Protein AF-A0A260VZS0-F1 (afdb_monomer)

Foldseek 3Di:
DDDDDDDDDDDDDDDDPPDPPPFPQWKKKKWKAAADPVRHGDDTPDIDIDSALLQNLQCQLAVLQVCCVVPVGQKMWIWIWIDGDPDIFTPWIFMGGSLLSLLLLCLPVRHVNSSQPHAHADPPLLVVLLVVLCVVPPADDPPDDPDQKAWEKEWADEPPPHHIHIDTRYIHHNVVSVVSLVSSQVSVCVSDPPWDGQDWDQDPVRRYTYTYIYDDDDPRSVVSSVLSVLLVVLVVVLVVDDCPPQVPVNVVSVVSNVVSSCPGIDDTDPPPPPPPDDD

Nearest PDB structures (foldseek):
  6tt7-assembly1_H  TM=4.244E-01  e=4.019E+00  Ovis aries

Structure (mmCIF, N/CA/C/O backbone):
data_AF-A0A260VZS0-F1
#
_entry.id   AF-A0A260VZS0-F1
#
loop_
_atom_site.group_PDB
_atom_site.id
_atom_site.type_symbol
_atom_site.label_atom_id
_atom_site.label_alt_id
_atom_site.label_comp_id
_atom_site.label_asym_id
_atom_site.label_entity_id
_atom_site.label_seq_id
_atom_site.pdbx_PDB_ins_code
_atom_site.Cartn_x
_atom_site.Cartn_y
_atom_site.Cartn_z
_atom_site.occupancy
_atom_site.B_iso_or_equiv
_atom_site.auth_seq_id
_atom_site.auth_comp_id
_atom_site.auth_asym_id
_atom_site.auth_atom_id
_atom_site.pdbx_PDB_model_num
ATOM 1 N N . MET A 1 1 ? 19.151 -88.221 -22.387 1.00 43.62 1 MET A N 1
ATOM 2 C CA . MET A 1 1 ? 19.387 -87.093 -21.464 1.00 43.62 1 MET A CA 1
ATOM 3 C C . MET A 1 1 ? 19.972 -85.954 -22.270 1.00 43.62 1 MET A C 1
ATOM 5 O O . MET A 1 1 ? 21.125 -86.091 -22.636 1.00 43.62 1 MET A O 1
ATOM 9 N N . THR A 1 2 ? 19.157 -84.938 -22.574 1.00 39.50 2 THR A N 1
ATOM 10 C CA . THR A 1 2 ? 19.484 -83.501 -22.732 1.00 39.50 2 THR A CA 1
ATOM 11 C C . THR A 1 2 ? 18.293 -82.832 -23.426 1.00 39.50 2 THR A C 1
ATOM 13 O O . THR A 1 2 ? 18.189 -82.831 -24.647 1.00 39.50 2 THR A O 1
ATOM 16 N N . SER A 1 3 ? 17.358 -82.306 -22.629 1.00 39.62 3 SER A N 1
ATOM 17 C CA . SER A 1 3 ? 16.403 -81.296 -23.095 1.00 39.62 3 SER A CA 1
ATOM 18 C C . SER A 1 3 ? 17.043 -79.935 -22.851 1.00 39.62 3 SER A C 1
ATOM 20 O O . SER A 1 3 ? 17.325 -79.584 -21.706 1.00 39.62 3 SER A O 1
ATOM 22 N N . THR A 1 4 ? 17.323 -79.216 -23.931 1.00 38.44 4 THR A N 1
ATOM 23 C CA . THR A 1 4 ? 17.871 -77.858 -23.923 1.00 38.44 4 THR A CA 1
ATOM 24 C C . THR A 1 4 ? 16.709 -76.881 -23.776 1.00 38.44 4 THR A C 1
ATOM 26 O O . THR A 1 4 ? 15.855 -76.806 -24.654 1.00 38.44 4 THR A O 1
ATOM 29 N N . SER A 1 5 ? 16.653 -76.173 -22.649 1.00 42.78 5 SER A N 1
ATOM 30 C CA . SER A 1 5 ? 15.688 -75.102 -22.400 1.00 42.78 5 SER A CA 1
ATOM 31 C C . SER A 1 5 ? 16.067 -73.854 -23.199 1.00 42.78 5 SER A C 1
ATOM 33 O O . SER A 1 5 ? 17.151 -73.305 -23.008 1.00 42.78 5 SER A O 1
ATOM 35 N N . GLU A 1 6 ? 15.172 -73.397 -24.075 1.00 38.78 6 GLU A N 1
ATOM 36 C CA . GLU A 1 6 ? 15.255 -72.090 -24.731 1.00 38.78 6 GLU A CA 1
ATOM 37 C C . GLU A 1 6 ? 14.952 -70.986 -23.709 1.00 38.78 6 GLU A C 1
ATOM 39 O O . GLU A 1 6 ? 13.849 -70.883 -23.170 1.00 38.78 6 GLU A O 1
ATOM 44 N N . GLN A 1 7 ? 15.964 -70.177 -23.404 1.00 40.78 7 GLN A N 1
ATOM 45 C CA . GLN A 1 7 ? 15.871 -69.037 -22.502 1.00 40.78 7 GLN A CA 1
ATOM 46 C C . GLN A 1 7 ? 15.540 -67.786 -23.324 1.00 40.78 7 GLN A C 1
ATOM 48 O O . GLN A 1 7 ? 16.374 -67.268 -24.063 1.00 40.78 7 GLN A O 1
ATOM 53 N N . SER A 1 8 ? 14.291 -67.332 -23.215 1.00 42.97 8 SER A N 1
ATOM 54 C CA . SER A 1 8 ? 13.773 -66.130 -23.873 1.00 42.97 8 SER A CA 1
ATOM 55 C C . SER A 1 8 ? 14.435 -64.874 -23.291 1.00 42.97 8 SER A C 1
ATOM 57 O O . SER A 1 8 ? 14.353 -64.627 -22.087 1.00 42.97 8 SER A O 1
ATOM 59 N N . ALA A 1 9 ? 15.097 -64.084 -24.139 1.00 44.50 9 ALA A N 1
ATOM 60 C CA . ALA A 1 9 ? 15.700 -62.806 -23.764 1.00 44.50 9 ALA A CA 1
ATOM 61 C C . ALA A 1 9 ? 14.617 -61.736 -23.487 1.00 44.50 9 ALA A C 1
ATOM 63 O O . ALA A 1 9 ? 13.576 -61.743 -24.153 1.00 44.50 9 ALA A O 1
ATOM 64 N N . PRO A 1 10 ? 14.831 -60.823 -22.521 1.00 48.72 10 PRO A N 1
ATOM 65 C CA . PRO A 1 10 ? 13.890 -59.746 -22.227 1.00 48.72 10 PRO A CA 1
ATOM 66 C C . PRO A 1 10 ? 13.870 -58.691 -23.352 1.00 48.72 10 PRO A C 1
ATOM 68 O O . PRO A 1 10 ? 14.886 -58.495 -24.025 1.00 48.72 10 PRO A O 1
ATOM 71 N N . PRO A 1 11 ? 12.734 -58.000 -23.564 1.00 47.94 11 PRO A N 1
ATOM 72 C CA . PRO A 1 11 ? 12.624 -56.957 -24.580 1.00 47.94 11 PRO A CA 1
ATOM 73 C C . PRO A 1 11 ? 13.539 -55.761 -24.256 1.00 47.94 11 PRO A C 1
ATOM 75 O O . PRO A 1 11 ? 13.782 -55.479 -23.079 1.00 47.94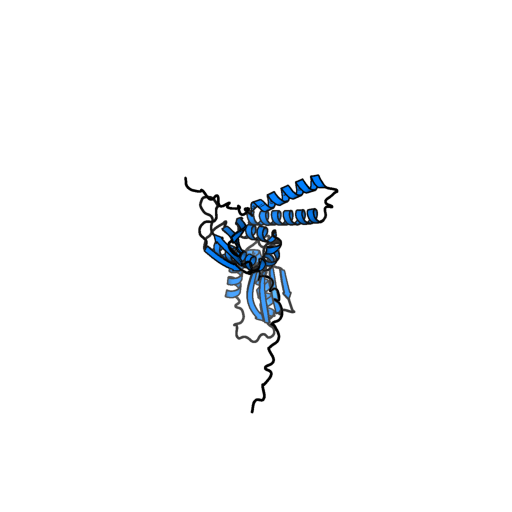 11 PRO A O 1
ATOM 78 N N . PRO A 1 12 ? 14.045 -55.044 -25.279 1.00 49.53 12 PRO A N 1
ATOM 79 C CA . PRO A 1 12 ? 14.875 -53.863 -25.072 1.00 49.53 12 PRO A CA 1
ATOM 80 C C . PRO A 1 12 ? 14.087 -52.761 -24.342 1.00 49.53 12 PRO A C 1
ATOM 82 O O . PRO A 1 12 ? 12.874 -52.639 -24.550 1.00 49.53 12 PRO A O 1
ATOM 85 N N . PRO A 1 13 ? 14.750 -51.955 -23.493 1.00 44.34 13 PRO A N 1
ATOM 86 C CA . PRO A 1 13 ? 14.101 -50.842 -22.815 1.00 44.34 13 PRO A CA 1
ATOM 87 C C . PRO A 1 13 ? 13.585 -49.814 -23.839 1.00 44.34 13 PRO A C 1
ATOM 89 O O . PRO A 1 13 ? 14.206 -49.632 -24.891 1.00 44.34 13 PRO A O 1
ATOM 92 N N . PRO A 1 14 ? 12.451 -49.149 -23.559 1.00 40.19 14 PRO A N 1
ATOM 93 C CA . PRO A 1 14 ? 11.921 -48.117 -24.436 1.00 40.19 14 PRO A CA 1
ATOM 94 C C . PRO A 1 14 ? 12.906 -46.950 -24.544 1.00 40.19 14 PRO A C 1
ATOM 96 O O . PRO A 1 14 ? 13.519 -46.544 -23.558 1.00 40.19 14 PRO A O 1
ATOM 99 N N . ALA A 1 15 ? 13.041 -46.449 -25.772 1.00 39.28 15 ALA A N 1
ATOM 100 C CA . ALA A 1 15 ? 13.899 -45.337 -26.144 1.00 39.28 15 ALA A CA 1
ATOM 101 C C . ALA A 1 15 ? 13.644 -44.093 -25.285 1.00 39.28 15 ALA A C 1
ATOM 103 O O . ALA A 1 15 ? 12.501 -43.782 -24.945 1.00 39.28 15 ALA A O 1
ATOM 104 N N . ASP A 1 16 ? 14.742 -43.400 -24.990 1.00 35.72 16 ASP A N 1
ATOM 105 C CA . ASP A 1 16 ? 14.856 -42.167 -24.225 1.00 35.72 16 ASP A CA 1
ATOM 106 C C . ASP A 1 16 ? 13.681 -41.206 -24.441 1.00 35.72 16 ASP A C 1
ATOM 108 O O . ASP A 1 16 ? 13.598 -40.457 -25.418 1.00 35.72 16 ASP A O 1
ATOM 112 N N . SER A 1 17 ? 12.774 -41.178 -23.470 1.00 31.70 17 SER A N 1
ATOM 113 C CA . SER A 1 17 ? 11.927 -40.019 -23.249 1.00 31.70 17 SER A CA 1
ATOM 114 C C . SER A 1 17 ? 12.839 -38.879 -22.811 1.00 31.70 17 SER A C 1
ATOM 116 O O . SER A 1 17 ? 13.263 -38.834 -21.656 1.00 31.70 17 SER A O 1
ATOM 118 N N . HIS A 1 18 ? 13.150 -37.978 -23.746 1.00 33.06 18 HIS A N 1
ATOM 119 C CA . HIS A 1 18 ? 13.691 -36.655 -23.467 1.00 33.06 18 HIS A CA 1
ATOM 120 C C . HIS A 1 18 ? 12.873 -36.010 -22.343 1.00 33.06 18 HIS A C 1
ATOM 122 O O . HIS A 1 18 ? 11.805 -35.443 -22.568 1.00 33.06 18 HIS A O 1
ATOM 128 N N . THR A 1 19 ? 13.375 -36.088 -21.114 1.00 34.19 19 THR A N 1
ATOM 129 C CA . THR A 1 19 ? 13.008 -35.142 -20.070 1.00 34.19 19 THR A CA 1
ATOM 130 C C . THR A 1 19 ? 13.404 -33.764 -20.589 1.00 34.19 19 THR A C 1
ATOM 132 O O . THR A 1 19 ? 14.585 -33.578 -20.905 1.00 34.19 19 THR A O 1
ATOM 135 N N . PRO A 1 20 ? 12.476 -32.799 -20.720 1.00 38.91 20 PRO A N 1
ATOM 136 C CA . PRO A 1 20 ? 12.884 -31.425 -20.942 1.00 38.91 20 PRO A CA 1
ATOM 137 C C . PRO A 1 20 ? 13.793 -31.068 -19.771 1.00 38.91 20 PRO A C 1
ATOM 139 O O . PRO A 1 20 ? 13.399 -31.233 -18.615 1.00 38.91 20 PRO A O 1
ATOM 142 N N . SER A 1 21 ? 15.033 -30.694 -20.090 1.00 37.59 21 SER A N 1
ATOM 143 C CA . SER A 1 21 ? 16.034 -30.235 -19.132 1.00 37.59 21 SER A CA 1
ATOM 144 C C . SER A 1 21 ? 15.335 -29.315 -18.143 1.00 37.59 21 SER A C 1
ATOM 146 O O . SER A 1 21 ? 14.801 -28.279 -18.546 1.00 37.59 21 SER A O 1
ATOM 148 N N . GLY A 1 22 ? 15.219 -29.764 -16.891 1.00 38.44 22 GLY A N 1
ATOM 149 C CA . GLY A 1 22 ? 14.448 -29.072 -15.873 1.00 38.44 22 GLY A CA 1
ATOM 150 C C . GLY A 1 22 ? 14.986 -27.660 -15.758 1.00 38.44 22 GLY A C 1
ATOM 151 O O . GLY A 1 22 ? 16.114 -27.468 -15.316 1.00 38.44 22 GLY A O 1
ATOM 152 N N . SER A 1 23 ? 14.210 -26.672 -16.203 1.00 48.50 23 SER A N 1
ATOM 153 C CA . SER A 1 23 ? 14.539 -25.281 -15.950 1.00 48.50 23 SER A CA 1
ATOM 154 C C . SER A 1 23 ? 14.571 -25.126 -14.437 1.00 48.50 23 SER A C 1
ATOM 156 O O . SER A 1 23 ? 13.518 -25.184 -13.795 1.00 48.50 23 SER A O 1
ATOM 158 N N . VAL A 1 24 ? 15.768 -24.994 -13.868 1.00 56.59 24 VAL A N 1
ATOM 159 C CA . VAL A 1 24 ? 15.940 -24.664 -12.455 1.00 56.59 24 VAL A CA 1
ATOM 160 C C . VAL A 1 24 ? 15.054 -23.442 -12.197 1.00 56.59 24 VAL A C 1
ATOM 162 O O . VAL A 1 24 ? 15.141 -22.469 -12.960 1.00 56.59 24 VAL A O 1
ATOM 165 N N . PRO A 1 25 ? 14.133 -23.490 -11.218 1.00 58.22 25 PRO A N 1
ATOM 166 C CA . PRO A 1 25 ? 13.238 -22.373 -10.974 1.00 58.22 25 PRO A CA 1
ATOM 167 C C . PRO A 1 25 ? 14.086 -21.133 -10.686 1.00 58.22 25 PRO A C 1
ATOM 169 O O . PRO A 1 25 ? 14.905 -21.133 -9.769 1.00 58.22 25 PRO A O 1
ATOM 172 N N . LYS A 1 26 ? 13.920 -20.094 -11.513 1.00 78.44 26 LYS A N 1
ATOM 173 C CA . LYS A 1 26 ? 14.637 -18.822 -11.370 1.00 78.44 26 LYS A CA 1
ATOM 174 C C . LYS A 1 26 ? 14.256 -18.214 -10.022 1.00 78.44 26 LYS A C 1
ATOM 176 O O . LYS A 1 26 ? 13.109 -17.809 -9.839 1.00 78.44 26 LYS A O 1
ATOM 181 N N . LEU A 1 27 ? 15.200 -18.193 -9.089 1.00 92.38 27 LEU A N 1
ATOM 182 C CA . LEU A 1 27 ? 14.995 -17.671 -7.743 1.00 92.38 27 LEU A CA 1
ATOM 183 C C . LEU A 1 27 ? 15.262 -16.164 -7.748 1.00 92.38 27 LEU A C 1
ATOM 185 O O . LEU A 1 27 ? 16.259 -15.713 -8.305 1.00 92.38 27 LEU A O 1
ATOM 189 N N . LEU A 1 28 ? 14.380 -15.380 -7.141 1.00 94.62 28 LEU A N 1
ATOM 190 C CA . LEU A 1 28 ? 14.581 -13.953 -6.915 1.00 94.62 28 LEU A CA 1
ATOM 191 C C . LEU A 1 28 ? 15.106 -13.751 -5.496 1.00 94.62 28 LEU A C 1
ATOM 193 O O . LEU A 1 28 ? 14.473 -14.225 -4.556 1.00 94.62 28 LEU A O 1
ATOM 197 N N . SER A 1 29 ? 16.215 -13.039 -5.325 1.00 95.94 29 SER A N 1
ATOM 198 C CA . SER A 1 29 ? 16.675 -12.549 -4.024 1.00 95.94 29 SER A CA 1
ATOM 199 C C . SER A 1 29 ? 16.388 -11.058 -3.929 1.00 95.94 29 SER A C 1
ATOM 201 O O . SER A 1 29 ? 16.803 -10.295 -4.798 1.00 95.94 29 SER A O 1
ATOM 203 N N . VAL A 1 30 ? 15.674 -10.652 -2.884 1.00 97.31 30 VAL A N 1
ATOM 204 C CA . VAL A 1 30 ? 15.355 -9.254 -2.581 1.00 97.31 30 VAL A CA 1
ATOM 205 C C . VAL A 1 30 ? 16.203 -8.814 -1.402 1.00 97.31 30 VAL A C 1
ATOM 207 O O . VAL A 1 30 ? 16.206 -9.488 -0.374 1.00 97.31 30 VAL A O 1
ATOM 210 N N . GLU A 1 31 ? 16.878 -7.682 -1.535 1.00 97.62 31 GLU A N 1
ATOM 211 C CA . GLU A 1 31 ? 17.675 -7.047 -0.488 1.00 97.62 31 GLU A CA 1
ATOM 212 C C . GLU A 1 31 ? 17.184 -5.627 -0.255 1.00 97.62 31 GLU A C 1
ATOM 214 O O . GLU A 1 31 ? 16.904 -4.908 -1.215 1.00 97.62 31 GLU A O 1
ATOM 219 N N . ILE A 1 32 ? 17.105 -5.232 1.016 1.00 97.44 32 ILE A N 1
ATOM 220 C CA . ILE A 1 32 ? 16.764 -3.864 1.413 1.00 97.44 32 ILE A CA 1
ATOM 221 C C . ILE A 1 32 ? 17.902 -3.305 2.240 1.00 97.44 32 ILE A C 1
ATOM 223 O O . ILE A 1 32 ? 18.260 -3.877 3.275 1.00 97.44 32 ILE A O 1
ATOM 227 N N . ALA A 1 33 ? 18.459 -2.196 1.777 1.00 96.94 33 ALA A N 1
ATOM 228 C CA . ALA A 1 33 ? 19.597 -1.537 2.386 1.00 96.94 33 ALA A CA 1
ATOM 229 C C . ALA A 1 33 ? 19.320 -0.050 2.605 1.00 96.94 33 ALA A C 1
ATOM 231 O O . ALA A 1 33 ? 18.563 0.564 1.854 1.00 96.94 33 ALA A O 1
ATOM 232 N N . THR A 1 34 ? 19.961 0.536 3.612 1.00 95.50 34 THR A N 1
ATOM 233 C CA . THR A 1 34 ? 20.136 1.992 3.652 1.00 95.50 34 THR A CA 1
ATOM 234 C C . THR A 1 34 ? 21.145 2.424 2.599 1.00 95.50 34 THR A C 1
ATOM 236 O O . THR A 1 34 ? 21.927 1.608 2.104 1.00 95.50 34 THR A O 1
ATOM 239 N N . LEU A 1 35 ? 21.133 3.707 2.253 1.00 94.19 35 LEU A N 1
ATOM 240 C CA . LEU A 1 35 ? 22.121 4.274 1.346 1.00 94.19 35 LEU A CA 1
ATOM 241 C C . LEU A 1 35 ? 23.426 4.590 2.079 1.00 94.19 35 LEU A C 1
ATOM 243 O O . LEU A 1 35 ? 23.428 4.955 3.257 1.00 94.19 35 LEU A O 1
ATOM 247 N N . ASP A 1 36 ? 24.543 4.442 1.378 1.00 91.94 36 ASP A N 1
ATOM 248 C CA . ASP A 1 36 ? 25.829 4.954 1.825 1.00 91.94 36 ASP A CA 1
ATOM 249 C C . ASP A 1 36 ? 25.986 6.454 1.500 1.00 91.94 36 ASP A C 1
ATOM 251 O O . ASP A 1 36 ? 25.098 7.113 0.956 1.00 91.94 36 ASP A O 1
ATOM 255 N N . GLN A 1 37 ? 27.152 7.012 1.822 1.00 88.88 37 GLN A N 1
ATOM 256 C CA . GLN A 1 37 ? 27.485 8.420 1.575 1.00 88.88 37 GLN A CA 1
ATOM 257 C C . GLN A 1 37 ? 27.506 8.829 0.086 1.00 88.88 37 GLN A C 1
ATOM 259 O O . GLN A 1 37 ? 27.601 10.018 -0.215 1.00 88.88 37 GLN A O 1
ATOM 264 N N . HIS A 1 38 ? 27.476 7.865 -0.837 1.00 88.06 38 HIS A N 1
ATOM 265 C CA . HIS A 1 38 ? 27.447 8.079 -2.282 1.00 88.06 38 HIS A CA 1
ATOM 266 C C . HIS A 1 38 ? 26.042 7.892 -2.870 1.00 88.06 38 HIS A C 1
ATOM 268 O O . HIS A 1 38 ? 25.845 8.120 -4.064 1.00 88.06 38 HIS A O 1
ATOM 274 N N . GLY A 1 39 ? 25.057 7.536 -2.039 1.00 85.44 39 GLY A N 1
ATOM 275 C CA . GLY A 1 39 ? 23.704 7.230 -2.487 1.00 85.44 39 GLY A CA 1
ATOM 276 C C . GLY A 1 39 ? 23.592 5.845 -3.127 1.00 85.44 39 GLY A C 1
ATOM 277 O O . GLY A 1 39 ? 22.653 5.612 -3.894 1.00 85.44 39 GLY A O 1
ATOM 278 N N . ASP A 1 40 ? 24.542 4.947 -2.860 1.00 89.56 40 ASP A N 1
ATOM 279 C CA . ASP A 1 40 ? 24.540 3.557 -3.317 1.00 89.56 40 ASP A CA 1
ATOM 280 C C . ASP A 1 40 ? 24.063 2.609 -2.203 1.00 89.56 40 ASP A C 1
ATOM 282 O O . ASP A 1 40 ? 24.071 2.988 -1.028 1.00 89.56 40 ASP A O 1
ATOM 286 N N . PRO A 1 41 ? 23.610 1.380 -2.530 1.00 93.06 41 PRO A N 1
ATOM 287 C CA . PRO A 1 41 ? 23.195 0.414 -1.517 1.00 93.06 41 PRO A CA 1
ATOM 288 C C . PRO A 1 41 ? 24.320 0.140 -0.507 1.00 93.06 41 PRO A C 1
ATOM 290 O O . PRO A 1 41 ? 25.371 -0.395 -0.857 1.00 93.06 41 PRO A O 1
ATOM 293 N N . GLY A 1 42 ? 24.080 0.501 0.752 1.00 92.19 42 GLY A N 1
ATOM 294 C CA . GLY A 1 42 ? 24.998 0.340 1.869 1.00 92.19 42 GLY A CA 1
ATOM 295 C C . GLY A 1 42 ? 24.709 -0.925 2.675 1.00 92.19 42 GLY A C 1
ATOM 296 O O . GLY A 1 42 ? 24.832 -2.051 2.190 1.00 92.19 42 GLY A O 1
ATOM 297 N N . PHE A 1 43 ? 24.353 -0.760 3.951 1.00 93.19 43 PHE A N 1
ATOM 298 C CA . PHE A 1 43 ? 24.134 -1.895 4.846 1.00 93.19 43 PHE A CA 1
ATOM 299 C C . PHE A 1 43 ? 22.780 -2.566 4.579 1.00 93.19 43 PHE A C 1
ATOM 301 O O . PHE A 1 43 ? 21.729 -1.945 4.728 1.00 93.19 43 PHE A O 1
ATOM 308 N N . VAL A 1 44 ? 22.799 -3.859 4.243 1.00 96.69 44 VAL A N 1
ATOM 309 C CA . VAL A 1 44 ? 21.586 -4.665 4.035 1.00 96.69 44 VAL A CA 1
ATOM 310 C C . VAL A 1 44 ? 20.941 -5.007 5.378 1.00 96.69 44 VAL A C 1
ATOM 312 O O . VAL A 1 44 ? 21.518 -5.715 6.203 1.00 96.69 44 VAL A O 1
ATOM 315 N N . HIS A 1 45 ? 19.710 -4.546 5.579 1.00 96.12 45 HIS A N 1
ATOM 316 C CA . HIS A 1 45 ? 18.927 -4.793 6.788 1.00 96.12 45 HIS A CA 1
ATOM 317 C C . HIS A 1 45 ? 18.102 -6.073 6.719 1.00 96.12 45 HIS A C 1
ATOM 319 O O . HIS A 1 45 ? 17.909 -6.735 7.738 1.00 96.12 45 HIS A O 1
ATOM 325 N N . THR A 1 46 ? 17.606 -6.422 5.534 1.00 96.38 46 THR A N 1
ATOM 326 C CA . THR A 1 46 ? 16.795 -7.623 5.338 1.00 96.38 46 THR A CA 1
ATOM 327 C C . THR A 1 46 ? 17.045 -8.233 3.963 1.00 96.38 46 THR A C 1
ATOM 329 O O . THR A 1 46 ? 17.389 -7.533 3.006 1.00 96.38 46 THR A O 1
ATOM 332 N N . ARG A 1 47 ? 16.882 -9.555 3.873 1.00 96.88 47 ARG A N 1
ATOM 333 C CA . ARG A 1 47 ? 16.992 -10.319 2.628 1.00 96.88 47 ARG A CA 1
ATOM 334 C C . ARG A 1 47 ? 15.939 -11.421 2.597 1.00 96.88 47 ARG A C 1
ATOM 336 O O . ARG A 1 47 ? 15.740 -12.112 3.593 1.00 96.88 47 ARG A O 1
ATOM 343 N N . GLY A 1 48 ? 15.313 -11.624 1.442 1.00 96.00 48 GLY A N 1
ATOM 344 C CA . GLY A 1 48 ? 14.337 -12.693 1.214 1.00 96.00 48 GLY A CA 1
ATOM 345 C C . GLY A 1 48 ? 14.518 -13.355 -0.149 1.00 96.00 48 GLY A C 1
ATOM 346 O O . GLY A 1 48 ? 15.040 -12.735 -1.070 1.00 96.00 48 GLY A O 1
ATOM 347 N N . HIS A 1 49 ? 14.076 -14.608 -0.281 1.00 96.00 49 HIS A N 1
ATOM 348 C CA . HIS A 1 49 ? 14.153 -15.365 -1.533 1.00 96.00 49 HIS A CA 1
ATOM 349 C C . HIS A 1 49 ? 12.762 -15.824 -1.975 1.00 96.00 49 HIS A C 1
ATOM 351 O O . HIS A 1 49 ? 11.991 -16.338 -1.163 1.00 96.00 49 HIS A O 1
ATOM 357 N N . PHE A 1 50 ? 12.443 -15.662 -3.259 1.00 95.44 50 PHE A N 1
ATOM 358 C CA . PHE A 1 50 ? 11.095 -15.849 -3.789 1.00 95.44 50 PHE A CA 1
ATOM 359 C C . PHE A 1 50 ? 11.103 -16.480 -5.175 1.00 95.44 50 PHE A C 1
ATOM 361 O O . PHE A 1 50 ? 11.964 -16.202 -6.001 1.00 95.44 50 PHE A O 1
ATOM 368 N N . TYR A 1 51 ? 10.078 -17.277 -5.462 1.00 93.38 51 TYR A N 1
ATOM 369 C CA . TYR A 1 51 ? 9.875 -17.875 -6.785 1.00 93.38 51 TYR A CA 1
ATOM 370 C C . TYR A 1 51 ? 8.981 -17.033 -7.702 1.00 93.38 51 TYR A C 1
ATOM 372 O O . TYR A 1 51 ? 8.817 -17.368 -8.872 1.00 93.38 51 TYR A O 1
ATOM 380 N N . THR A 1 52 ? 8.373 -15.958 -7.187 1.00 93.62 52 THR A N 1
ATOM 381 C CA . THR A 1 52 ? 7.498 -15.085 -7.976 1.00 93.62 52 THR A CA 1
ATOM 382 C C . THR A 1 52 ? 7.798 -13.614 -7.722 1.00 93.62 52 THR A C 1
ATOM 384 O O . THR A 1 52 ? 8.046 -13.203 -6.585 1.00 93.62 52 THR A O 1
ATOM 387 N N . HIS A 1 53 ? 7.699 -12.811 -8.782 1.00 94.88 53 HIS A N 1
ATOM 388 C CA . HIS A 1 53 ? 7.782 -11.352 -8.724 1.00 94.88 53 HIS A CA 1
ATOM 389 C C . HIS A 1 53 ? 6.731 -10.746 -7.792 1.00 94.88 53 HIS A C 1
ATOM 391 O O . HIS A 1 53 ? 7.015 -9.786 -7.087 1.00 94.88 53 HIS A O 1
ATOM 397 N N . SER A 1 54 ? 5.530 -11.329 -7.725 1.00 95.50 54 SER A N 1
ATOM 398 C CA . SER A 1 54 ? 4.460 -10.821 -6.858 1.00 95.50 54 SER A CA 1
ATOM 399 C C . SER A 1 54 ? 4.795 -10.959 -5.371 1.00 95.50 54 SER A C 1
ATOM 401 O O . SER A 1 54 ? 4.628 -10.000 -4.620 1.00 95.50 54 SER A O 1
ATOM 403 N N . THR A 1 55 ? 5.301 -12.117 -4.933 1.00 95.94 55 THR A N 1
ATOM 404 C CA . THR A 1 55 ? 5.725 -12.296 -3.533 1.00 95.94 55 THR A CA 1
ATOM 405 C C . THR A 1 55 ? 6.963 -11.457 -3.219 1.00 95.94 55 THR A C 1
ATOM 407 O O . THR A 1 55 ? 7.025 -10.859 -2.149 1.00 95.94 55 THR A O 1
ATOM 410 N N . ALA A 1 56 ? 7.902 -11.352 -4.167 1.00 96.19 56 ALA A N 1
ATOM 411 C CA . ALA A 1 56 ? 9.071 -10.486 -4.039 1.00 96.19 56 ALA A CA 1
ATOM 412 C C . ALA A 1 56 ? 8.680 -9.009 -3.854 1.00 96.19 56 ALA A C 1
ATOM 414 O O . ALA A 1 56 ? 9.214 -8.358 -2.963 1.00 96.19 56 ALA A O 1
ATOM 415 N N . ALA A 1 57 ? 7.710 -8.497 -4.626 1.00 96.75 57 ALA A N 1
ATOM 416 C CA . ALA A 1 57 ? 7.233 -7.116 -4.490 1.00 96.75 57 ALA A CA 1
ATOM 417 C C . ALA A 1 57 ? 6.581 -6.866 -3.124 1.00 96.75 57 ALA A C 1
ATOM 419 O O . ALA A 1 57 ? 6.872 -5.862 -2.483 1.00 96.75 57 ALA A O 1
ATOM 420 N N . ARG A 1 58 ? 5.722 -7.788 -2.662 1.00 96.19 58 ARG A N 1
ATOM 421 C CA . ARG A 1 58 ? 5.076 -7.673 -1.342 1.00 96.19 58 ARG A CA 1
ATOM 422 C C . ARG A 1 58 ? 6.106 -7.616 -0.228 1.00 96.19 58 ARG A C 1
ATOM 424 O O . ARG A 1 58 ? 6.046 -6.726 0.609 1.00 96.19 58 ARG A O 1
ATOM 431 N N . PHE A 1 59 ? 7.075 -8.531 -0.262 1.00 95.88 59 PHE A N 1
ATOM 432 C CA . PHE A 1 59 ? 8.174 -8.526 0.694 1.00 95.88 59 PHE A CA 1
ATOM 433 C C . PHE A 1 59 ? 8.965 -7.219 0.633 1.00 95.88 59 PHE A C 1
ATOM 435 O O . PHE A 1 59 ? 9.190 -6.614 1.674 1.00 95.88 59 PHE A O 1
ATOM 442 N N . ALA A 1 60 ? 9.344 -6.770 -0.568 1.00 96.69 60 ALA A N 1
ATOM 443 C CA . ALA A 1 60 ? 10.093 -5.534 -0.756 1.00 96.69 60 ALA A CA 1
ATOM 444 C C . ALA A 1 60 ? 9.385 -4.333 -0.115 1.00 96.69 60 ALA A C 1
ATOM 446 O O . ALA A 1 60 ? 10.006 -3.601 0.642 1.00 96.69 60 ALA A O 1
ATOM 447 N N . ILE A 1 61 ? 8.086 -4.168 -0.369 1.00 96.06 61 ILE A N 1
ATOM 448 C CA . ILE A 1 61 ? 7.301 -3.031 0.128 1.00 96.06 61 ILE A CA 1
ATOM 449 C C . ILE A 1 61 ? 7.147 -3.088 1.647 1.00 96.06 61 ILE A C 1
ATOM 451 O O . ILE A 1 61 ? 7.501 -2.135 2.334 1.00 96.06 61 ILE A O 1
ATOM 455 N N . THR A 1 62 ? 6.676 -4.219 2.181 1.00 93.62 62 THR A N 1
ATOM 456 C CA . THR A 1 62 ? 6.445 -4.370 3.625 1.00 93.62 62 THR A CA 1
ATOM 457 C C . THR A 1 62 ? 7.738 -4.205 4.419 1.00 93.62 62 THR A C 1
ATOM 459 O O . THR A 1 62 ? 7.748 -3.615 5.496 1.00 93.62 62 THR A O 1
ATOM 462 N N . GLN A 1 63 ? 8.851 -4.729 3.907 1.00 94.81 63 GLN A N 1
ATOM 463 C CA . GLN A 1 63 ? 10.128 -4.615 4.597 1.00 94.81 63 GLN A CA 1
ATOM 464 C C . GLN A 1 63 ? 10.787 -3.243 4.397 1.00 94.81 63 GLN A C 1
ATOM 466 O O . GLN A 1 63 ? 11.460 -2.789 5.317 1.00 94.81 63 GLN A O 1
ATOM 471 N N . ALA A 1 64 ? 10.595 -2.570 3.256 1.00 94.56 64 ALA A N 1
ATOM 472 C CA . ALA A 1 64 ? 11.076 -1.201 3.058 1.00 94.56 64 ALA A CA 1
ATOM 473 C C . ALA A 1 64 ? 10.435 -0.268 4.087 1.00 94.56 64 ALA A C 1
ATOM 475 O O . ALA A 1 64 ? 11.143 0.424 4.812 1.00 94.56 64 ALA A O 1
ATOM 476 N N . GLU A 1 65 ? 9.117 -0.359 4.252 1.00 92.12 65 GLU A N 1
ATOM 477 C CA . GLU A 1 65 ? 8.407 0.430 5.251 1.00 92.12 65 GLU A CA 1
ATOM 478 C C . GLU A 1 65 ? 8.902 0.148 6.678 1.00 92.12 65 GLU A C 1
ATOM 480 O O . GLU A 1 65 ? 9.198 1.074 7.435 1.00 92.12 65 GLU A O 1
ATOM 485 N N . ALA A 1 66 ? 9.060 -1.131 7.038 1.00 91.44 66 ALA A N 1
ATOM 486 C CA . ALA A 1 66 ? 9.567 -1.515 8.352 1.00 91.44 66 ALA A CA 1
ATOM 487 C C . ALA A 1 66 ? 10.986 -0.978 8.609 1.00 91.44 66 ALA A C 1
ATOM 489 O O . ALA A 1 66 ? 11.292 -0.541 9.718 1.00 91.44 66 ALA A O 1
ATOM 490 N N . VAL A 1 67 ? 11.862 -0.995 7.599 1.00 93.25 67 VAL A N 1
ATOM 491 C CA . VAL A 1 67 ? 13.223 -0.456 7.714 1.00 93.25 67 VAL A CA 1
ATOM 492 C C . VAL A 1 67 ? 13.196 1.067 7.836 1.00 93.25 67 VAL A C 1
ATOM 494 O O . VAL A 1 67 ? 13.865 1.580 8.730 1.00 93.25 67 VAL A O 1
ATOM 497 N N . THR A 1 68 ? 12.405 1.777 7.024 1.00 91.75 68 THR A N 1
ATOM 498 C CA . THR A 1 68 ? 12.216 3.234 7.142 1.00 91.75 68 THR A CA 1
ATOM 499 C C . THR A 1 68 ? 11.779 3.607 8.558 1.00 91.75 68 THR A C 1
ATOM 501 O O . THR A 1 68 ? 12.411 4.455 9.184 1.00 91.75 68 THR A O 1
ATOM 504 N N . ALA A 1 69 ? 10.783 2.910 9.115 1.00 88.19 69 ALA A N 1
ATOM 505 C CA . ALA A 1 69 ? 10.295 3.166 10.469 1.00 88.19 69 ALA A CA 1
ATOM 506 C C . ALA A 1 69 ? 11.337 2.856 11.563 1.00 88.19 69 ALA A C 1
ATOM 508 O O . ALA A 1 69 ? 11.477 3.611 12.519 1.00 88.19 69 ALA A O 1
ATOM 509 N N . LEU A 1 70 ? 12.085 1.752 11.444 1.00 90.38 70 LEU A N 1
ATOM 510 C CA . LEU A 1 70 ? 13.049 1.312 12.467 1.00 90.38 70 LEU A CA 1
ATOM 511 C C . LEU A 1 70 ? 14.409 2.015 12.402 1.00 90.38 70 LEU A C 1
ATOM 513 O O . LEU A 1 70 ? 15.222 1.865 13.323 1.00 90.38 70 LEU A O 1
ATOM 517 N N . ARG A 1 71 ? 14.724 2.657 11.278 1.00 90.25 71 ARG A N 1
ATOM 518 C CA . ARG A 1 71 ? 16.030 3.279 11.023 1.00 90.25 71 ARG A CA 1
ATOM 519 C C . ARG A 1 71 ? 15.952 4.775 10.797 1.00 90.25 71 ARG A C 1
ATOM 521 O O . ARG A 1 71 ? 17.011 5.371 10.648 1.00 90.25 71 ARG A O 1
ATOM 528 N N . GLU A 1 72 ? 14.747 5.343 10.786 1.00 85.12 72 GLU A N 1
ATOM 529 C CA . GLU A 1 72 ? 14.521 6.763 10.496 1.00 85.12 72 GLU A CA 1
ATOM 530 C C . GLU A 1 72 ? 15.230 7.165 9.189 1.00 85.12 72 GLU A C 1
ATOM 532 O O . GLU A 1 72 ? 15.871 8.206 9.090 1.00 85.12 72 GLU A O 1
ATOM 537 N N . ALA A 1 73 ? 15.181 6.264 8.202 1.00 86.00 73 ALA A N 1
ATOM 538 C CA . ALA A 1 73 ? 15.837 6.431 6.914 1.00 86.00 73 ALA A CA 1
ATOM 539 C C . ALA A 1 73 ? 14.825 6.935 5.884 1.00 86.00 73 ALA A C 1
ATOM 541 O O . ALA A 1 73 ? 13.872 6.220 5.559 1.00 86.00 73 ALA A O 1
ATOM 542 N N . ASP A 1 74 ? 15.066 8.137 5.360 1.00 85.88 74 ASP A N 1
ATOM 543 C CA . ASP A 1 74 ? 14.196 8.783 4.370 1.00 85.88 74 ASP A CA 1
ATOM 544 C C . ASP A 1 74 ? 14.177 8.026 3.032 1.00 85.88 74 ASP A C 1
ATOM 546 O O . ASP A 1 74 ? 13.131 7.893 2.396 1.00 85.88 74 ASP A O 1
ATOM 550 N N . GLU A 1 75 ? 15.325 7.472 2.634 1.00 92.69 75 GLU A N 1
ATOM 551 C CA . GLU A 1 75 ? 15.495 6.712 1.396 1.00 92.69 75 GLU A CA 1
ATOM 552 C C . GLU A 1 75 ? 16.152 5.353 1.644 1.00 92.69 75 GLU A C 1
ATOM 554 O O . GLU A 1 75 ? 17.018 5.185 2.510 1.00 92.69 75 GLU A O 1
ATOM 559 N N . LEU A 1 76 ? 15.757 4.376 0.830 1.00 95.38 76 LEU A N 1
ATOM 560 C CA . LEU A 1 76 ? 16.262 3.010 0.862 1.00 95.38 76 LEU A CA 1
ATOM 561 C C . LEU A 1 76 ? 16.646 2.544 -0.537 1.00 95.38 76 LEU A C 1
ATOM 563 O O . LEU A 1 76 ? 16.118 3.021 -1.540 1.00 95.38 76 LEU A O 1
ATOM 567 N N . ALA A 1 77 ? 17.522 1.546 -0.589 1.00 96.69 77 ALA A N 1
ATOM 568 C CA . ALA A 1 77 ? 17.777 0.763 -1.782 1.00 96.69 77 ALA A CA 1
ATOM 569 C C . ALA A 1 77 ? 17.063 -0.589 -1.700 1.00 96.69 77 ALA A C 1
ATOM 571 O O . ALA A 1 77 ? 17.286 -1.359 -0.764 1.00 96.69 77 ALA A O 1
ATOM 572 N N . VAL A 1 78 ? 16.265 -0.913 -2.718 1.00 97.38 78 VAL A N 1
ATOM 573 C CA . VAL A 1 78 ? 15.697 -2.249 -2.934 1.00 97.38 78 VAL A CA 1
ATOM 574 C C . VAL A 1 78 ? 16.349 -2.864 -4.160 1.00 97.38 78 VAL A C 1
ATOM 576 O O . VAL A 1 78 ? 16.162 -2.392 -5.281 1.00 97.38 78 VAL A O 1
ATOM 579 N N . THR A 1 79 ? 17.091 -3.949 -3.953 1.00 96.94 79 THR A N 1
ATOM 580 C CA . THR A 1 79 ? 17.726 -4.703 -5.037 1.00 96.94 79 THR A CA 1
ATOM 581 C C . THR A 1 79 ? 17.033 -6.043 -5.195 1.00 96.94 79 THR A C 1
ATOM 583 O O . THR A 1 79 ? 16.973 -6.826 -4.249 1.00 96.94 79 THR A O 1
ATOM 586 N N . VAL A 1 80 ? 16.539 -6.335 -6.395 1.00 95.75 80 VAL A N 1
ATOM 587 C CA . VAL A 1 80 ? 16.043 -7.661 -6.760 1.00 95.75 80 VAL A CA 1
ATOM 588 C C . VAL A 1 80 ? 17.012 -8.288 -7.745 1.00 95.75 80 VAL A C 1
ATOM 590 O O . VAL A 1 80 ? 17.213 -7.781 -8.847 1.00 95.75 80 VAL A O 1
ATOM 593 N N . THR A 1 81 ? 17.609 -9.408 -7.356 1.00 94.69 81 THR A N 1
ATOM 594 C CA . THR A 1 81 ? 18.498 -10.197 -8.211 1.00 94.69 81 THR A CA 1
ATOM 595 C C . THR A 1 81 ? 17.825 -11.496 -8.614 1.00 94.69 81 THR A C 1
ATOM 597 O O . THR A 1 81 ? 17.124 -12.129 -7.828 1.00 94.69 81 THR A O 1
ATOM 600 N N . ARG A 1 82 ? 18.037 -11.909 -9.857 1.00 91.06 82 ARG A N 1
ATOM 601 C CA . ARG A 1 82 ? 17.590 -13.177 -10.413 1.00 91.06 82 ARG A CA 1
ATOM 602 C C . ARG A 1 82 ? 18.763 -14.143 -10.430 1.00 91.06 82 ARG A C 1
ATOM 604 O O . ARG A 1 82 ? 19.753 -13.917 -11.120 1.00 91.06 82 ARG A O 1
ATOM 611 N N . GLN A 1 83 ? 18.615 -15.238 -9.703 1.00 88.12 83 GLN A N 1
ATOM 612 C CA . GLN A 1 83 ? 19.568 -16.333 -9.660 1.00 88.12 83 GLN A CA 1
ATOM 613 C C . GLN A 1 83 ? 19.149 -17.407 -10.665 1.00 88.12 83 GLN A C 1
ATOM 615 O O . GLN A 1 83 ? 17.998 -17.860 -10.688 1.00 88.12 83 GLN A O 1
ATOM 620 N N . GLY A 1 84 ? 20.095 -17.796 -11.511 1.00 78.62 84 GLY A N 1
ATOM 621 C CA . GLY A 1 84 ? 19.990 -18.933 -12.412 1.00 78.62 84 GLY A CA 1
ATOM 622 C C . GLY A 1 84 ? 21.224 -19.820 -12.312 1.00 78.62 84 GLY A C 1
ATOM 623 O O . GLY A 1 84 ? 22.129 -19.581 -11.512 1.00 78.62 84 GLY A O 1
ATOM 624 N N . GLU A 1 85 ? 21.264 -20.873 -13.121 1.00 74.38 85 GLU A N 1
ATOM 625 C CA . GLU A 1 85 ? 22.400 -21.790 -13.129 1.00 74.38 85 GLU A CA 1
ATOM 626 C C . GLU A 1 85 ? 23.665 -21.058 -13.607 1.00 74.38 85 GLU A C 1
ATOM 628 O O . GLU A 1 85 ? 23.778 -20.668 -14.768 1.00 74.38 85 GLU A O 1
ATOM 633 N N . GLY A 1 86 ? 24.593 -20.809 -12.679 1.00 73.50 86 GLY A N 1
ATOM 634 C CA . GLY A 1 86 ? 25.874 -20.155 -12.957 1.00 73.50 86 GLY A CA 1
ATOM 635 C C . GLY A 1 86 ? 25.828 -18.635 -13.151 1.00 73.50 86 GLY A C 1
ATOM 636 O O . GLY A 1 86 ? 26.858 -18.065 -13.506 1.00 73.50 86 GLY A O 1
ATOM 637 N N . TYR A 1 87 ? 24.693 -17.965 -12.912 1.00 75.94 87 TYR A N 1
ATOM 638 C CA . TYR A 1 87 ? 24.610 -16.505 -13.018 1.00 75.94 87 TYR A CA 1
ATOM 639 C C . TYR A 1 87 ? 23.695 -15.867 -11.963 1.00 75.94 87 TYR A C 1
ATOM 641 O O . TYR A 1 87 ? 22.666 -16.425 -11.577 1.00 75.94 87 TYR A O 1
ATOM 649 N N . THR A 1 88 ? 24.062 -14.652 -11.557 1.00 84.38 88 THR A N 1
ATOM 650 C CA . THR A 1 88 ? 23.219 -13.728 -10.792 1.00 84.38 88 THR A CA 1
ATOM 651 C C . THR A 1 88 ? 23.124 -12.446 -11.598 1.00 84.38 88 THR A C 1
ATOM 653 O O . THR A 1 88 ? 24.152 -11.852 -11.917 1.00 84.38 88 THR A O 1
ATOM 656 N N . ASP A 1 89 ? 21.907 -12.048 -11.945 1.00 88.69 89 ASP A N 1
ATOM 657 C CA . ASP A 1 89 ? 21.639 -10.821 -12.695 1.00 88.69 89 ASP A CA 1
ATOM 658 C C . ASP A 1 89 ? 20.763 -9.881 -11.867 1.00 88.69 89 ASP A C 1
ATOM 660 O O . ASP A 1 89 ? 19.881 -10.340 -11.138 1.00 88.69 89 ASP A O 1
ATOM 664 N N . THR A 1 90 ? 20.995 -8.575 -11.954 1.00 89.69 90 THR A N 1
ATOM 665 C CA . THR A 1 90 ? 20.160 -7.590 -11.258 1.00 89.69 90 THR A CA 1
ATOM 666 C C . THR A 1 90 ? 18.902 -7.364 -12.081 1.00 89.69 90 THR A C 1
ATOM 668 O O . THR A 1 90 ? 18.946 -6.731 -13.130 1.00 89.69 90 THR A O 1
ATOM 671 N N . ASP A 1 91 ? 17.771 -7.874 -11.593 1.00 90.44 91 ASP A N 1
ATOM 672 C CA . ASP A 1 91 ? 16.470 -7.706 -12.243 1.00 90.44 91 ASP A CA 1
ATOM 673 C C . ASP A 1 91 ? 16.011 -6.247 -12.113 1.00 90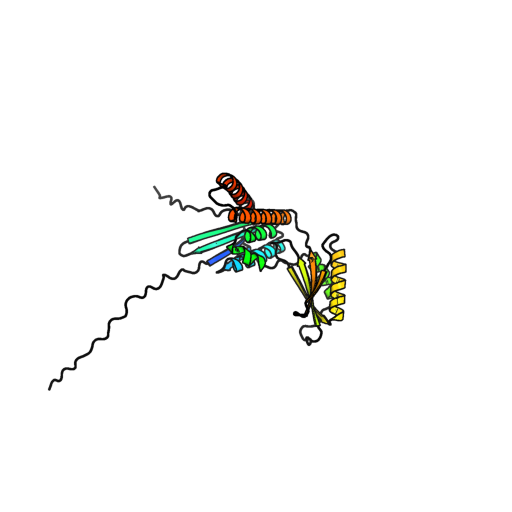.44 91 ASP A C 1
ATOM 675 O O . ASP A 1 91 ? 15.584 -5.642 -13.093 1.00 90.44 91 ASP A O 1
ATOM 679 N N . VAL A 1 92 ? 16.124 -5.672 -10.907 1.00 92.19 92 VAL A N 1
ATOM 680 C CA . VAL A 1 92 ? 15.770 -4.274 -10.615 1.00 92.19 92 VAL A CA 1
ATOM 681 C C . VAL A 1 92 ? 16.622 -3.747 -9.454 1.00 92.19 92 VAL A C 1
ATOM 683 O O . VAL A 1 92 ? 16.803 -4.447 -8.460 1.00 92.19 92 VAL A O 1
ATOM 686 N N . LEU A 1 93 ? 17.093 -2.502 -9.546 1.00 95.00 93 LEU A N 1
ATOM 687 C CA . LEU A 1 93 ? 17.601 -1.721 -8.414 1.00 95.00 93 LEU A CA 1
ATOM 688 C C . LEU A 1 93 ? 16.763 -0.446 -8.288 1.00 95.00 93 LEU A C 1
ATOM 690 O O . LEU A 1 93 ? 16.672 0.328 -9.239 1.00 95.00 93 LEU A O 1
ATOM 694 N N . LEU A 1 94 ? 16.152 -0.237 -7.127 1.00 95.50 94 LEU A N 1
ATOM 695 C CA . LEU A 1 94 ? 15.320 0.922 -6.820 1.00 95.50 94 LEU A CA 1
ATOM 696 C C . LEU A 1 94 ? 15.946 1.712 -5.685 1.00 95.50 94 LEU A C 1
ATOM 698 O O . LEU A 1 94 ? 16.377 1.104 -4.708 1.00 95.50 94 LEU A O 1
ATOM 702 N N . VAL A 1 95 ? 15.957 3.036 -5.800 1.00 94.38 95 VAL A N 1
ATOM 703 C CA . VAL A 1 95 ? 16.381 3.935 -4.723 1.00 94.38 95 VAL A CA 1
ATOM 704 C C . VAL A 1 95 ? 15.350 5.041 -4.556 1.00 94.38 95 VAL A C 1
ATOM 706 O O . VAL A 1 95 ? 14.953 5.641 -5.554 1.00 94.38 95 VAL A O 1
ATOM 709 N N . GLY A 1 96 ? 14.922 5.286 -3.321 1.00 93.81 96 GLY A N 1
ATOM 710 C CA . GLY A 1 96 ? 14.002 6.370 -2.979 1.00 93.81 96 GLY A CA 1
ATOM 711 C C . GLY A 1 96 ? 13.223 6.087 -1.700 1.00 93.81 96 GLY A C 1
ATOM 712 O O . GLY A 1 96 ? 13.557 5.165 -0.946 1.00 93.81 96 GLY A O 1
ATOM 713 N N . THR A 1 97 ? 12.165 6.862 -1.471 1.00 94.12 97 THR A N 1
ATOM 714 C CA . THR A 1 97 ? 11.220 6.610 -0.373 1.00 94.12 97 THR A CA 1
ATOM 715 C C . THR A 1 97 ? 10.458 5.295 -0.579 1.00 94.12 97 THR A C 1
ATOM 717 O O . THR A 1 97 ? 10.422 4.718 -1.673 1.00 94.12 97 THR A O 1
ATOM 720 N N . THR A 1 98 ? 9.766 4.825 0.463 1.00 94.06 98 THR A N 1
ATOM 721 C CA . THR A 1 98 ? 8.864 3.667 0.331 1.00 94.06 98 THR A CA 1
ATOM 722 C C . THR A 1 98 ? 7.791 3.908 -0.743 1.00 94.06 98 THR A C 1
ATOM 724 O O . THR A 1 98 ? 7.541 3.016 -1.556 1.00 94.06 98 THR A O 1
ATOM 727 N N . GLY A 1 99 ? 7.191 5.104 -0.811 1.00 94.00 99 GLY A N 1
ATOM 728 C CA . GLY A 1 99 ? 6.197 5.440 -1.835 1.00 94.00 99 GLY A CA 1
ATOM 729 C C . GLY A 1 99 ? 6.773 5.463 -3.254 1.00 94.00 99 GLY A C 1
ATOM 730 O O . GLY A 1 99 ? 6.141 4.960 -4.188 1.00 94.00 99 GLY A O 1
ATOM 731 N N . GLU A 1 100 ? 8.006 5.943 -3.425 1.00 95.50 100 GLU A N 1
ATOM 732 C CA . GLU A 1 100 ? 8.714 5.902 -4.708 1.00 95.50 100 GLU A CA 1
ATOM 733 C C . GLU A 1 100 ? 9.006 4.476 -5.171 1.00 95.50 100 GLU A C 1
ATOM 735 O O . GLU A 1 100 ? 8.731 4.129 -6.324 1.00 95.50 100 GLU A O 1
ATOM 740 N N . ILE A 1 101 ? 9.497 3.624 -4.268 1.00 96.00 101 ILE A N 1
ATOM 741 C CA . ILE A 1 101 ? 9.756 2.204 -4.535 1.00 96.00 101 ILE A CA 1
ATOM 742 C C . ILE A 1 101 ? 8.463 1.490 -4.949 1.00 96.00 101 ILE A C 1
ATOM 744 O O . ILE A 1 101 ? 8.455 0.736 -5.925 1.00 96.00 101 ILE A O 1
ATOM 748 N N . VAL A 1 102 ? 7.359 1.745 -4.244 1.00 96.94 102 VAL A N 1
ATOM 749 C CA . VAL A 1 102 ? 6.033 1.202 -4.565 1.00 96.94 102 VAL A CA 1
ATOM 750 C C . VAL A 1 102 ? 5.595 1.612 -5.972 1.00 96.94 102 VAL A C 1
ATOM 752 O O . VAL A 1 102 ? 5.241 0.748 -6.778 1.00 96.94 102 VAL A O 1
ATOM 755 N N . CYS A 1 103 ? 5.658 2.907 -6.291 1.00 96.50 103 CYS A N 1
ATOM 756 C CA . CYS A 1 103 ? 5.273 3.435 -7.601 1.00 96.50 103 CYS A CA 1
ATOM 757 C C . CYS A 1 103 ? 6.138 2.852 -8.727 1.00 96.50 103 CYS A C 1
ATOM 759 O O . CYS A 1 103 ? 5.620 2.458 -9.776 1.00 96.50 103 CYS A O 1
ATOM 761 N N . ALA A 1 104 ? 7.446 2.722 -8.498 1.00 94.88 104 ALA A N 1
ATOM 762 C CA . ALA A 1 104 ? 8.369 2.121 -9.452 1.00 94.88 104 ALA A CA 1
ATOM 763 C C . ALA A 1 104 ? 8.088 0.625 -9.674 1.00 94.88 104 ALA A C 1
ATOM 765 O O . ALA A 1 104 ? 8.001 0.183 -10.819 1.00 94.88 104 ALA A O 1
ATOM 766 N N . LEU A 1 105 ? 7.868 -0.158 -8.610 1.00 95.50 105 LEU A N 1
ATOM 767 C CA . LEU A 1 105 ? 7.494 -1.574 -8.730 1.00 95.50 105 LEU A CA 1
ATOM 768 C C . LEU A 1 105 ? 6.143 -1.751 -9.427 1.00 95.50 105 LEU A C 1
ATOM 770 O O . LEU A 1 105 ? 5.992 -2.651 -10.254 1.00 95.50 105 LEU A O 1
ATOM 774 N N . ALA A 1 106 ? 5.165 -0.892 -9.139 1.00 96.31 106 ALA A N 1
ATOM 775 C CA . ALA A 1 106 ? 3.863 -0.916 -9.799 1.00 96.31 106 ALA A CA 1
ATOM 776 C C . ALA A 1 106 ? 3.985 -0.620 -11.296 1.00 96.31 106 ALA A C 1
ATOM 778 O O . ALA A 1 106 ? 3.266 -1.200 -12.114 1.00 96.31 106 ALA A O 1
ATOM 779 N N . ALA A 1 107 ? 4.931 0.246 -11.666 1.00 93.06 107 ALA A N 1
ATOM 780 C CA . ALA A 1 107 ? 5.285 0.506 -13.047 1.00 93.06 107 ALA A CA 1
ATOM 781 C C . ALA A 1 107 ? 6.044 -0.660 -13.703 1.00 93.06 107 ALA A C 1
ATOM 783 O O . ALA A 1 107 ? 6.293 -0.586 -14.899 1.00 93.06 107 ALA A O 1
ATOM 784 N N . ILE A 1 108 ? 6.384 -1.763 -13.034 1.00 91.31 108 ILE A N 1
ATOM 785 C CA . ILE A 1 108 ? 6.986 -2.934 -13.691 1.00 91.31 108 ILE A CA 1
ATOM 786 C C . ILE A 1 108 ? 5.932 -4.050 -13.774 1.00 91.31 108 ILE A C 1
ATOM 788 O O . ILE A 1 108 ? 5.523 -4.578 -12.737 1.00 91.31 108 ILE A O 1
ATOM 792 N N . PRO A 1 109 ? 5.491 -4.468 -14.982 1.00 89.62 109 PRO A N 1
ATOM 793 C CA . PRO A 1 109 ? 4.337 -5.363 -15.141 1.00 89.62 109 PRO A CA 1
ATOM 794 C C . PRO A 1 109 ? 4.380 -6.644 -14.296 1.00 89.62 109 PRO A C 1
ATOM 796 O O . PRO A 1 109 ? 3.362 -7.049 -13.738 1.00 89.62 109 PRO A O 1
ATOM 799 N N . ASN A 1 110 ? 5.562 -7.251 -14.144 1.00 91.38 110 ASN A N 1
ATOM 800 C CA . ASN A 1 110 ? 5.732 -8.487 -13.374 1.00 91.38 110 ASN A CA 1
ATOM 801 C C . ASN A 1 110 ? 5.537 -8.290 -11.857 1.00 91.38 110 ASN A C 1
ATOM 803 O O . ASN A 1 110 ? 5.137 -9.226 -11.164 1.00 91.38 110 ASN A O 1
ATOM 807 N N . TYR A 1 111 ? 5.802 -7.088 -11.335 1.00 94.25 111 TYR A N 1
ATOM 808 C CA . TYR A 1 111 ? 5.714 -6.766 -9.906 1.00 94.25 111 TYR A CA 1
ATOM 809 C C . TYR A 1 111 ? 4.369 -6.128 -9.516 1.00 94.25 111 TYR A C 1
ATOM 811 O O . TYR A 1 111 ? 3.964 -6.236 -8.358 1.00 94.25 111 TYR A O 1
ATOM 819 N N . ALA A 1 112 ? 3.627 -5.545 -10.465 1.00 93.44 112 ALA A N 1
ATOM 820 C CA . ALA A 1 112 ? 2.398 -4.781 -10.210 1.00 93.44 112 ALA A CA 1
ATOM 821 C C . ALA A 1 112 ? 1.313 -5.533 -9.411 1.00 93.44 112 ALA A C 1
ATOM 823 O O . ALA A 1 112 ? 0.627 -4.947 -8.574 1.00 93.44 112 ALA A O 1
ATOM 824 N N . ALA A 1 113 ? 1.143 -6.840 -9.642 1.00 92.94 113 ALA A N 1
ATOM 825 C CA . ALA A 1 113 ? 0.194 -7.658 -8.878 1.00 92.94 113 ALA A CA 1
ATOM 826 C C . ALA A 1 113 ? 0.642 -7.890 -7.423 1.00 92.94 113 ALA A C 1
ATOM 828 O O . ALA A 1 113 ? -0.189 -8.037 -6.525 1.00 92.94 113 ALA A O 1
ATOM 829 N N . GLY A 1 114 ? 1.957 -7.909 -7.193 1.00 93.94 114 GLY A N 1
ATOM 830 C CA . GLY A 1 114 ? 2.539 -7.937 -5.861 1.00 93.94 114 GLY A CA 1
ATOM 831 C C . GLY A 1 114 ? 2.246 -6.648 -5.109 1.00 93.94 114 GLY A C 1
ATOM 832 O O . GLY A 1 114 ? 1.711 -6.728 -4.010 1.00 93.94 114 GLY A O 1
ATOM 833 N N . VAL A 1 115 ? 2.483 -5.492 -5.742 1.00 95.62 115 VAL A N 1
ATOM 834 C CA . VAL A 1 115 ? 2.218 -4.169 -5.148 1.00 95.62 115 VAL A CA 1
ATOM 835 C C . VAL A 1 115 ? 0.777 -4.040 -4.662 1.00 95.62 115 VAL A C 1
ATOM 837 O O . VAL A 1 115 ? 0.550 -3.750 -3.495 1.00 95.62 115 VAL A O 1
ATOM 840 N N . ARG A 1 116 ? -0.203 -4.377 -5.510 1.00 89.94 116 ARG A N 1
ATOM 841 C CA . ARG A 1 116 ? -1.635 -4.318 -5.155 1.00 89.94 116 ARG A CA 1
ATOM 842 C C . ARG A 1 116 ? -2.053 -5.224 -3.994 1.00 89.94 116 ARG A C 1
ATOM 844 O O . ARG A 1 116 ? -3.147 -5.061 -3.470 1.00 89.94 116 ARG A O 1
ATOM 851 N N . GLY A 1 117 ? -1.242 -6.224 -3.651 1.00 86.81 117 GLY A N 1
ATOM 852 C CA . GLY A 1 117 ? -1.493 -7.097 -2.505 1.00 86.81 117 GLY A CA 1
ATOM 853 C C . GLY A 1 117 ? -0.487 -6.928 -1.373 1.00 86.81 117 GLY A C 1
ATOM 854 O O . GLY A 1 117 ? -0.418 -7.813 -0.525 1.00 86.81 117 GLY A O 1
ATOM 855 N N . ALA A 1 118 ? 0.342 -5.884 -1.413 1.00 91.50 118 ALA A N 1
ATOM 856 C CA . ALA A 1 118 ? 1.113 -5.456 -0.258 1.00 91.50 118 ALA A CA 1
ATOM 857 C C . ALA A 1 118 ? 0.195 -4.687 0.700 1.00 91.50 118 ALA A C 1
ATOM 859 O O . ALA A 1 118 ? -0.885 -4.242 0.313 1.00 91.50 118 ALA A O 1
ATOM 860 N N . GLU A 1 119 ? 0.638 -4.525 1.937 1.00 83.00 119 GLU A N 1
ATOM 861 C CA . GLU A 1 119 ? -0.008 -3.657 2.915 1.00 83.00 119 GLU A CA 1
ATOM 862 C C . GLU A 1 119 ? 1.050 -2.702 3.445 1.00 83.00 119 GLU A C 1
ATOM 864 O O . GLU A 1 119 ? 2.173 -3.123 3.741 1.00 83.00 119 GLU A O 1
ATOM 869 N N . LEU A 1 120 ? 0.676 -1.427 3.509 1.00 90.00 120 LEU A N 1
ATOM 870 C CA . LEU A 1 120 ? 1.426 -0.426 4.247 1.00 90.00 120 LEU A CA 1
ATOM 871 C C . LEU A 1 120 ? 0.860 -0.324 5.663 1.00 90.00 120 LEU A C 1
ATOM 873 O O . LEU A 1 120 ? -0.276 -0.708 5.951 1.00 90.00 120 LEU A O 1
ATOM 877 N N . THR A 1 121 ? 1.657 0.228 6.550 1.00 90.25 121 THR A N 1
ATOM 878 C CA . THR A 1 121 ? 1.326 0.510 7.928 1.00 90.25 121 THR A CA 1
ATOM 879 C C . THR A 1 121 ? 0.395 1.718 7.971 1.00 90.25 121 THR A C 1
ATOM 881 O O . THR A 1 121 ? 0.428 2.627 7.132 1.00 90.25 121 THR A O 1
ATOM 884 N N . ALA A 1 122 ? -0.511 1.717 8.946 1.00 91.38 122 ALA A N 1
ATOM 885 C CA . ALA A 1 122 ? -1.371 2.867 9.168 1.00 91.38 122 ALA A CA 1
ATOM 886 C C . ALA A 1 122 ? -0.529 4.077 9.601 1.00 91.38 122 ALA A C 1
ATOM 888 O O . ALA A 1 122 ? 0.404 3.909 10.391 1.0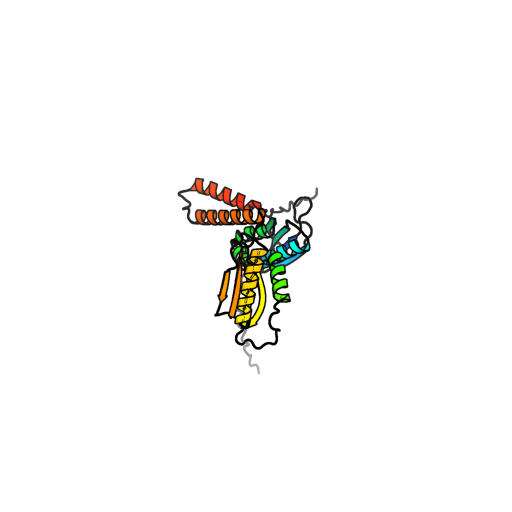0 91.38 122 ALA A O 1
ATOM 889 N N . PRO A 1 123 ? -0.845 5.295 9.135 1.00 90.25 123 PRO A N 1
ATOM 890 C CA . PRO A 1 123 ? -0.166 6.496 9.606 1.00 90.25 123 PRO A CA 1
ATOM 891 C C . PRO A 1 123 ? -0.225 6.631 11.133 1.00 90.25 123 PRO A C 1
ATOM 893 O O . PRO A 1 123 ? -1.215 6.239 11.750 1.00 90.25 123 PRO A O 1
ATOM 896 N N . GLN A 1 124 ? 0.791 7.248 11.738 1.00 90.00 124 GLN A N 1
ATOM 897 C CA . GLN A 1 124 ? 0.913 7.339 13.197 1.00 90.00 124 GLN A CA 1
ATOM 898 C C . GLN A 1 124 ? -0.333 7.930 13.879 1.00 90.00 124 GLN A C 1
ATOM 900 O O . GLN A 1 124 ? -0.844 7.333 14.820 1.00 90.00 124 GLN A O 1
ATOM 905 N N . TYR A 1 125 ? -0.889 9.029 13.358 1.00 90.50 125 TYR A N 1
ATOM 906 C CA . TYR A 1 125 ? -2.099 9.638 13.929 1.00 90.50 125 TYR A CA 1
ATOM 907 C C . TYR A 1 125 ? -3.308 8.682 13.937 1.00 90.50 125 TYR A C 1
ATOM 909 O O . TYR A 1 125 ? -4.156 8.763 14.819 1.00 90.50 125 TYR A O 1
ATOM 917 N N . VAL A 1 126 ? -3.396 7.751 12.976 1.00 92.94 126 VAL A N 1
ATOM 918 C CA . VAL A 1 126 ? -4.453 6.727 12.952 1.00 92.94 126 VAL A CA 1
ATOM 919 C C . VAL A 1 126 ? -4.231 5.731 14.077 1.00 92.94 126 VAL A C 1
ATOM 921 O O . VAL A 1 126 ? -5.182 5.362 14.755 1.00 92.94 126 VAL A O 1
ATOM 924 N N . GLN A 1 127 ? -2.983 5.308 14.289 1.00 93.44 127 GLN A N 1
ATOM 925 C CA . GLN A 1 127 ? -2.637 4.396 15.379 1.00 93.44 127 GLN A CA 1
ATOM 926 C C . GLN A 1 127 ? -2.939 5.029 16.743 1.00 93.44 127 GLN A C 1
ATOM 928 O O . GLN A 1 127 ? -3.486 4.357 17.612 1.00 93.44 127 GLN A O 1
ATOM 933 N N . GLU A 1 128 ? -2.643 6.319 16.909 1.00 94.31 128 GLU A N 1
ATOM 934 C CA . GLU A 1 128 ? -2.925 7.085 18.129 1.00 94.31 128 GLU A CA 1
ATOM 935 C C . GLU A 1 128 ? -4.432 7.205 18.393 1.00 94.31 128 GLU A C 1
ATOM 937 O O . GLU A 1 128 ? -4.889 6.847 19.478 1.00 94.31 128 GLU A O 1
ATOM 942 N N . VAL A 1 129 ? -5.217 7.608 17.386 1.00 94.56 129 VAL A N 1
ATOM 943 C CA . VAL A 1 129 ? -6.687 7.677 17.486 1.00 94.56 129 VAL A CA 1
ATOM 944 C C . VAL A 1 129 ? -7.287 6.303 17.791 1.00 94.56 129 VAL A C 1
ATOM 946 O O . VAL A 1 129 ? -8.139 6.168 18.667 1.00 94.56 129 VAL A O 1
ATOM 949 N N . VAL A 1 130 ? -6.828 5.253 17.106 1.00 95.00 130 VAL A N 1
ATOM 950 C CA . VAL A 1 130 ? -7.286 3.883 17.369 1.00 95.00 130 VAL A CA 1
ATOM 951 C C . VAL A 1 130 ? -6.962 3.466 18.801 1.00 95.00 130 VAL A C 1
ATOM 953 O O . VAL A 1 130 ? -7.835 2.931 19.484 1.00 95.00 130 VAL A O 1
ATOM 956 N N . ALA A 1 131 ? -5.745 3.728 19.278 1.00 95.88 131 ALA A N 1
ATOM 957 C CA . ALA A 1 131 ? -5.343 3.395 20.639 1.00 95.88 131 ALA A CA 1
ATOM 958 C C . ALA A 1 131 ? -6.194 4.134 21.686 1.00 95.88 131 ALA A C 1
ATOM 960 O O . ALA A 1 131 ? -6.621 3.521 22.664 1.00 95.88 131 ALA A O 1
ATOM 961 N N . GLU A 1 132 ? -6.496 5.416 21.470 1.00 96.00 132 GLU A N 1
ATOM 962 C CA . GLU A 1 132 ? -7.364 6.206 22.350 1.00 96.00 132 GLU A CA 1
ATOM 963 C C . GLU A 1 132 ? -8.801 5.658 22.386 1.00 96.00 132 GLU A C 1
ATOM 965 O O . GLU A 1 132 ? -9.384 5.452 23.460 1.00 96.00 132 GLU A O 1
ATOM 970 N N . VAL A 1 133 ? -9.378 5.369 21.218 1.00 95.31 133 VAL A N 1
ATOM 971 C CA . VAL A 1 133 ? -10.733 4.814 21.125 1.00 95.31 133 VAL A CA 1
ATOM 972 C C . VAL A 1 133 ? -10.808 3.436 21.778 1.00 95.31 133 VAL A C 1
ATOM 974 O O . VAL A 1 133 ? -11.732 3.188 22.549 1.00 95.31 133 VAL A O 1
ATOM 977 N N . VAL A 1 134 ? -9.832 2.559 21.540 1.00 95.56 134 VAL A N 1
ATOM 978 C CA . VAL A 1 134 ? -9.781 1.226 22.161 1.00 95.56 134 VAL A CA 1
ATOM 979 C C . VAL A 1 134 ? -9.597 1.326 23.677 1.00 95.56 134 VAL A C 1
ATOM 981 O O . VAL A 1 134 ? -10.241 0.587 24.415 1.00 95.56 134 VAL A O 1
ATOM 984 N N . ALA A 1 135 ? -8.783 2.262 24.171 1.00 94.94 135 ALA A N 1
ATOM 985 C CA . ALA A 1 135 ? -8.591 2.456 25.609 1.00 94.94 135 ALA A CA 1
ATOM 986 C C . ALA A 1 135 ? -9.871 2.925 26.324 1.00 94.94 135 ALA A C 1
ATOM 988 O O . ALA A 1 135 ? -10.121 2.549 27.469 1.00 94.94 135 ALA A O 1
ATOM 989 N N . THR A 1 136 ? -10.692 3.741 25.658 1.00 94.62 136 THR A N 1
ATOM 990 C CA . THR A 1 136 ? -11.958 4.244 26.218 1.00 94.62 136 THR A CA 1
ATOM 991 C C . THR A 1 136 ? -13.129 3.288 26.000 1.00 94.62 136 THR A C 1
ATOM 993 O O . THR A 1 136 ? -14.065 3.260 26.802 1.00 94.62 136 THR A O 1
ATOM 996 N N . ARG A 1 137 ? -13.095 2.510 24.915 1.00 94.50 137 ARG A N 1
ATOM 997 C CA . ARG A 1 137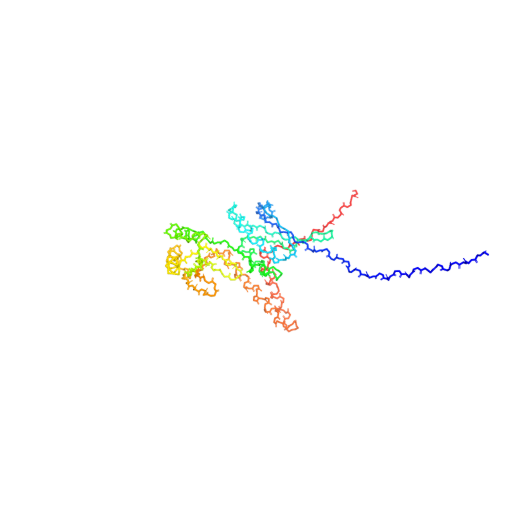 ? -14.135 1.569 24.494 1.00 94.50 137 ARG A CA 1
ATOM 998 C C . ARG A 1 137 ? -13.469 0.283 23.993 1.00 94.50 137 ARG A C 1
ATOM 1000 O O . ARG A 1 137 ? -13.331 0.103 22.778 1.00 94.50 137 ARG A O 1
ATOM 1007 N N . PRO A 1 138 ? -13.043 -0.603 24.905 1.00 94.06 138 PRO A N 1
ATOM 1008 C CA . PRO A 1 138 ? -12.361 -1.827 24.513 1.00 94.06 138 PRO A CA 1
ATOM 1009 C C . PRO A 1 138 ? -13.293 -2.739 23.700 1.00 94.06 138 PRO A C 1
ATOM 1011 O O . PRO A 1 138 ? -14.504 -2.752 23.957 1.00 94.06 138 PRO A O 1
ATOM 1014 N N . PRO A 1 139 ? -12.756 -3.477 22.711 1.00 94.75 139 PRO A N 1
ATOM 1015 C CA . PRO A 1 139 ? -13.504 -4.509 22.003 1.00 94.75 139 PRO A CA 1
ATOM 1016 C C . PRO A 1 139 ? -13.859 -5.664 22.948 1.00 94.75 139 PRO A C 1
ATOM 1018 O O . PRO A 1 139 ? -13.344 -5.769 24.062 1.00 94.75 139 PRO A O 1
ATOM 1021 N N . LEU A 1 140 ? -14.733 -6.550 22.480 1.00 93.38 140 LEU A N 1
ATOM 1022 C CA . LEU A 1 140 ? -15.015 -7.815 23.147 1.00 93.38 140 LEU A CA 1
ATOM 1023 C C . LEU A 1 140 ? -13.748 -8.687 23.210 1.00 93.38 140 LEU A C 1
ATOM 1025 O O . LEU A 1 140 ? -12.957 -8.720 22.265 1.00 93.38 140 LEU A O 1
ATOM 1029 N N . ASP A 1 141 ? -13.577 -9.433 24.304 1.00 89.25 141 ASP A N 1
ATOM 1030 C CA . ASP A 1 141 ? -12.511 -10.437 24.426 1.00 89.25 141 ASP A CA 1
ATOM 1031 C C . ASP A 1 141 ? -12.632 -11.529 23.349 1.00 89.25 141 ASP A C 1
ATOM 1033 O O . ASP A 1 141 ? -13.714 -11.828 22.841 1.00 89.25 141 ASP A O 1
ATOM 1037 N N . ALA A 1 142 ? -11.529 -12.214 23.059 1.00 79.56 142 ALA A N 1
ATOM 1038 C CA . ALA A 1 142 ? -11.475 -13.222 22.000 1.00 79.56 142 ALA A CA 1
ATOM 1039 C C . ALA A 1 142 ? -12.381 -14.458 22.220 1.00 79.56 142 ALA A C 1
ATOM 1041 O O . ALA A 1 142 ? -12.617 -15.205 21.274 1.00 79.56 142 ALA A O 1
ATOM 1042 N N . GLU A 1 143 ? -12.872 -14.695 23.443 1.00 82.56 143 GLU A N 1
ATOM 1043 C CA . GLU A 1 143 ? -13.691 -15.868 23.802 1.00 82.56 143 GLU A CA 1
ATOM 1044 C C . GLU A 1 143 ? -15.210 -15.634 23.686 1.00 82.56 143 GLU A C 1
ATOM 1046 O O . GLU A 1 143 ? -15.999 -16.523 24.010 1.00 82.56 143 GLU A O 1
ATOM 1051 N N . HIS A 1 144 ? -15.646 -14.456 23.228 1.00 81.19 144 HIS A N 1
ATOM 1052 C CA . HIS A 1 144 ? -17.069 -14.135 23.120 1.00 81.19 144 HIS A CA 1
ATOM 1053 C C . HIS A 1 144 ? -17.776 -14.906 21.998 1.00 81.19 144 HIS A C 1
ATOM 1055 O O . HIS A 1 144 ? -17.206 -15.249 20.960 1.00 81.19 144 HIS A O 1
ATOM 1061 N N . GLU A 1 145 ? -19.074 -15.136 22.191 1.00 81.75 145 GLU A N 1
ATOM 1062 C CA . GLU A 1 145 ? -19.933 -15.689 21.151 1.00 81.75 145 GLU A CA 1
ATOM 1063 C C . GLU A 1 145 ? -20.202 -14.629 20.070 1.00 81.75 145 GLU A C 1
ATOM 1065 O O . GLU A 1 145 ? -20.647 -13.520 20.362 1.00 81.75 145 GLU A O 1
ATOM 1070 N N . ARG A 1 146 ? -19.947 -14.971 18.801 1.00 81.50 146 ARG A N 1
ATOM 1071 C CA . ARG A 1 146 ? -20.056 -14.050 17.653 1.00 81.50 146 ARG A CA 1
ATOM 1072 C C . ARG A 1 146 ? -21.490 -13.867 17.153 1.00 81.50 146 ARG A C 1
ATOM 1074 O O . ARG A 1 146 ? -21.772 -14.026 15.964 1.00 81.50 146 ARG A O 1
ATOM 1081 N N . ILE A 1 147 ? -22.408 -13.560 18.060 1.00 84.94 147 ILE A N 1
ATOM 1082 C CA . ILE A 1 147 ? -23.807 -13.261 17.740 1.00 84.94 147 ILE A CA 1
ATOM 1083 C C . ILE A 1 147 ? -24.006 -11.751 17.797 1.00 84.94 147 ILE A C 1
ATOM 1085 O O . ILE A 1 147 ? -23.647 -11.119 18.783 1.00 84.94 147 ILE A O 1
ATOM 1089 N N . ASP A 1 148 ? -24.587 -11.182 16.739 1.00 88.12 148 ASP A N 1
ATOM 1090 C CA . ASP A 1 148 ? -24.913 -9.751 16.653 1.00 88.12 148 ASP A CA 1
ATOM 1091 C C . ASP A 1 148 ? -23.729 -8.824 16.984 1.00 88.12 148 ASP A C 1
ATOM 1093 O O . ASP A 1 148 ? -23.866 -7.780 17.629 1.00 88.12 148 ASP A O 1
ATOM 1097 N N . VAL A 1 149 ? -22.552 -9.212 16.489 1.00 93.50 149 VAL A N 1
ATOM 1098 C CA . VAL A 1 149 ? -21.316 -8.430 16.553 1.00 93.50 149 VAL A CA 1
ATOM 1099 C C . VAL A 1 149 ? -20.902 -7.932 15.173 1.00 93.50 149 VAL A C 1
ATOM 1101 O O . VAL A 1 149 ? -21.216 -8.543 14.146 1.00 93.50 149 VAL A O 1
ATOM 1104 N N . LEU A 1 150 ? -20.183 -6.814 15.164 1.00 95.38 150 LEU A N 1
ATOM 1105 C CA . LEU A 1 150 ? -19.518 -6.247 14.002 1.00 95.38 150 LEU A CA 1
ATOM 1106 C C . LEU A 1 150 ? -18.041 -6.012 14.331 1.00 95.38 150 LEU A C 1
ATOM 1108 O O . LEU A 1 150 ? -17.709 -5.473 15.388 1.00 95.38 150 LEU A O 1
ATOM 1112 N N . GLU A 1 151 ? -17.154 -6.389 13.415 1.00 95.94 151 GLU A N 1
ATOM 1113 C CA . GLU A 1 151 ? -15.737 -6.036 13.487 1.00 95.94 151 GLU A CA 1
ATOM 1114 C C . GLU A 1 151 ? -15.551 -4.591 13.019 1.00 95.94 151 GLU A C 1
ATOM 1116 O O . GLU A 1 151 ? -15.977 -4.219 11.921 1.00 95.94 151 GLU A O 1
ATOM 1121 N N . VAL A 1 152 ? -14.913 -3.766 13.848 1.00 97.06 152 VAL A N 1
ATOM 1122 C CA . VAL A 1 152 ? -14.632 -2.370 13.508 1.00 97.06 152 VAL A CA 1
ATOM 1123 C C . VAL A 1 152 ? -13.230 -2.260 12.918 1.00 97.06 152 VAL A C 1
ATOM 1125 O O . VAL A 1 152 ? -12.246 -2.714 13.505 1.00 97.06 152 VAL A O 1
ATOM 1128 N N . GLN A 1 153 ? -13.140 -1.635 11.745 1.00 96.44 153 GLN A N 1
ATOM 1129 C CA . GLN A 1 153 ? -11.892 -1.429 11.016 1.00 96.44 153 GLN A CA 1
ATOM 1130 C C . GLN A 1 153 ? -11.721 0.038 10.628 1.00 96.44 153 GLN A C 1
ATOM 1132 O O . GLN A 1 153 ? -12.681 0.692 10.215 1.00 96.44 153 GLN A O 1
ATOM 1137 N N . VAL A 1 154 ? -10.482 0.521 10.645 1.00 95.38 154 VAL A N 1
ATOM 1138 C CA . VAL A 1 154 ? -10.094 1.787 10.015 1.00 95.38 154 VAL A CA 1
ATOM 1139 C C . VAL A 1 154 ? -9.255 1.479 8.782 1.00 95.38 154 VAL A C 1
ATOM 1141 O O . VAL A 1 154 ? -8.255 0.773 8.872 1.00 95.38 154 VAL A O 1
ATOM 1144 N N . ARG A 1 155 ? -9.663 1.994 7.622 1.00 94.31 155 ARG A N 1
ATOM 1145 C CA . ARG A 1 155 ? -8.924 1.885 6.362 1.00 94.31 155 ARG A CA 1
ATOM 1146 C C . ARG A 1 155 ? -8.362 3.247 5.983 1.00 94.31 155 ARG A C 1
ATOM 1148 O O . ARG A 1 155 ? -9.121 4.181 5.723 1.00 94.31 155 ARG A O 1
ATOM 1155 N N . SER A 1 156 ? -7.043 3.337 5.888 1.00 93.25 156 SER A N 1
ATOM 1156 C CA . SER A 1 156 ? -6.373 4.521 5.359 1.00 93.25 156 SER A CA 1
ATOM 1157 C C . SER A 1 156 ? -6.170 4.342 3.861 1.00 93.25 156 SER A C 1
ATOM 1159 O O . SER A 1 156 ? -5.452 3.439 3.426 1.00 93.25 156 SER A O 1
ATOM 1161 N N . VAL A 1 157 ? -6.862 5.176 3.092 1.00 92.25 157 VAL A N 1
ATOM 1162 C CA . VAL A 1 157 ? -6.926 5.114 1.634 1.00 92.25 157 VAL A CA 1
ATOM 1163 C C . VAL A 1 157 ? -5.841 5.996 1.032 1.00 92.25 157 VAL A C 1
ATOM 1165 O O . VAL A 1 157 ? -5.694 7.160 1.424 1.00 92.25 157 VAL A O 1
ATOM 1168 N N . ARG A 1 158 ? -5.101 5.450 0.066 1.00 92.44 158 ARG A N 1
ATOM 1169 C CA . ARG A 1 158 ? -4.062 6.165 -0.683 1.00 92.44 158 ARG A CA 1
ATOM 1170 C C . ARG A 1 158 ? -4.384 6.180 -2.186 1.00 92.44 158 ARG A C 1
ATOM 1172 O O . ARG A 1 158 ? -5.153 5.343 -2.658 1.00 92.44 158 ARG A O 1
ATOM 1179 N N . PRO A 1 159 ? -3.843 7.141 -2.951 1.00 93.38 159 PRO A N 1
ATOM 1180 C CA . PRO A 1 159 ? -3.897 7.100 -4.410 1.00 93.38 159 PRO A CA 1
ATOM 1181 C C . PRO A 1 159 ? -3.227 5.840 -4.972 1.00 93.38 159 PRO A C 1
ATOM 1183 O O . PRO A 1 159 ? -2.201 5.399 -4.456 1.00 93.38 159 PRO A O 1
ATOM 1186 N N . ASP A 1 160 ? -3.773 5.285 -6.056 1.00 92.38 160 ASP A N 1
ATOM 1187 C CA . ASP A 1 160 ? -3.125 4.193 -6.793 1.00 92.38 160 ASP A CA 1
ATOM 1188 C C . ASP A 1 160 ? -1.739 4.659 -7.298 1.00 92.38 160 ASP A C 1
ATOM 1190 O O . ASP A 1 160 ? -1.622 5.790 -7.769 1.00 92.38 160 ASP A O 1
ATOM 1194 N N . PRO A 1 161 ? -0.671 3.850 -7.175 1.00 94.94 161 PRO A N 1
ATOM 1195 C CA . PRO A 1 161 ? -0.648 2.432 -6.823 1.00 94.94 161 PRO A CA 1
ATOM 1196 C C . PRO A 1 161 ? -0.275 2.165 -5.358 1.00 94.94 161 PRO A C 1
ATOM 1198 O O . PRO A 1 161 ? 0.096 1.037 -5.021 1.00 94.94 161 PRO A O 1
ATOM 1201 N N . LEU A 1 162 ? -0.301 3.187 -4.497 1.00 95.25 162 LEU A N 1
ATOM 1202 C CA . LEU A 1 162 ? 0.096 3.047 -3.101 1.00 95.25 162 LEU A CA 1
ATOM 1203 C C . LEU A 1 162 ? -0.884 2.119 -2.364 1.00 95.25 162 LEU A C 1
ATOM 1205 O O . LEU A 1 162 ? -2.089 2.373 -2.389 1.00 95.25 162 LEU A O 1
ATOM 1209 N N . PRO A 1 163 ? -0.403 1.058 -1.687 1.00 93.75 163 PRO A N 1
ATOM 1210 C CA . PRO A 1 163 ? -1.278 0.174 -0.938 1.00 93.75 163 PRO A CA 1
ATOM 1211 C C . PRO A 1 163 ? -1.987 0.893 0.207 1.00 93.75 163 PRO A C 1
ATOM 1213 O O . PRO A 1 163 ? -1.402 1.683 0.955 1.00 93.75 163 PRO A O 1
ATOM 1216 N N . ASP A 1 164 ? -3.255 0.559 0.394 1.00 93.31 164 ASP A N 1
ATOM 1217 C CA . ASP A 1 164 ? -3.987 0.971 1.581 1.00 93.31 164 ASP A CA 1
ATOM 1218 C C . ASP A 1 164 ? -3.444 0.268 2.829 1.00 93.31 164 ASP A C 1
ATOM 1220 O O . ASP A 1 164 ? -2.746 -0.745 2.765 1.00 93.31 164 ASP A O 1
ATOM 1224 N N . SER A 1 165 ? -3.817 0.799 3.987 1.00 92.94 165 SER A N 1
ATOM 1225 C CA . SER A 1 165 ? -3.572 0.167 5.282 1.00 92.94 165 SER A CA 1
ATOM 1226 C C . SER A 1 165 ? -4.901 -0.082 5.981 1.00 92.94 165 SER A C 1
ATOM 1228 O O . SER A 1 165 ? -5.801 0.756 5.907 1.00 92.94 165 SER A O 1
ATOM 1230 N N . THR A 1 166 ? -5.039 -1.219 6.662 1.00 93.94 166 THR A N 1
ATOM 1231 C CA . THR A 1 166 ? -6.227 -1.530 7.468 1.00 93.94 166 THR A CA 1
ATOM 1232 C C . THR A 1 166 ? -5.814 -1.823 8.903 1.00 93.94 166 THR A C 1
ATOM 1234 O O . THR A 1 166 ? -5.011 -2.716 9.150 1.00 93.94 166 THR A O 1
ATOM 1237 N N . THR A 1 167 ? -6.385 -1.091 9.854 1.00 94.94 167 THR A N 1
ATOM 1238 C CA . THR A 1 167 ? -6.222 -1.328 11.290 1.00 94.94 167 THR A CA 1
ATOM 1239 C C . THR A 1 167 ? -7.511 -1.920 11.840 1.00 94.94 167 THR A C 1
ATOM 1241 O O . THR A 1 167 ? -8.577 -1.316 11.723 1.00 94.94 167 THR A O 1
ATOM 1244 N N . VAL A 1 168 ? -7.418 -3.111 12.428 1.00 95.00 168 VAL A N 1
ATOM 1245 C CA . VAL A 1 168 ? -8.551 -3.799 13.058 1.00 95.00 168 VAL A CA 1
ATOM 1246 C C . VAL A 1 168 ? -8.589 -3.434 14.537 1.00 95.00 168 VAL A C 1
ATOM 1248 O O . VAL A 1 168 ? -7.587 -3.591 15.230 1.00 95.00 168 VAL A O 1
ATOM 1251 N N . LEU A 1 169 ? -9.735 -2.947 15.013 1.00 94.88 169 LEU A N 1
ATOM 1252 C CA . LEU A 1 169 ? -9.934 -2.615 16.427 1.00 94.88 169 LEU A CA 1
ATOM 1253 C C . LEU A 1 169 ? -10.403 -3.824 17.233 1.00 94.88 169 LEU A C 1
ATOM 1255 O O . LEU A 1 169 ? -10.062 -3.948 18.403 1.00 94.88 169 LEU A O 1
ATOM 1259 N N . GLY A 1 170 ? -11.189 -4.697 16.603 1.00 94.12 170 GLY A N 1
ATOM 1260 C CA . GLY A 1 170 ? -11.801 -5.866 17.223 1.00 94.12 170 GLY A CA 1
ATOM 1261 C C . GLY A 1 170 ? -13.313 -5.906 17.019 1.00 94.12 170 GLY A C 1
ATOM 1262 O O . GLY A 1 170 ? -13.884 -5.114 16.262 1.00 94.12 170 GLY A O 1
ATOM 1263 N N . GLU A 1 171 ? -13.955 -6.862 17.684 1.00 95.56 171 GLU A N 1
ATOM 1264 C CA . GLU A 1 171 ? -15.393 -7.105 17.590 1.00 95.56 171 GLU A CA 1
ATOM 1265 C C . GLU A 1 171 ? -16.151 -6.315 18.663 1.00 95.56 171 GLU A C 1
ATOM 1267 O O . GLU A 1 171 ? -15.741 -6.244 19.822 1.00 95.56 171 GLU A O 1
ATOM 1272 N N . TYR A 1 172 ? -17.281 -5.731 18.274 1.00 95.62 172 TYR A N 1
ATOM 1273 C CA . TYR A 1 172 ? -18.183 -4.986 19.148 1.00 95.62 172 TYR A CA 1
ATOM 1274 C C . TYR A 1 172 ? -19.624 -5.433 18.890 1.00 95.62 172 TYR A C 1
ATOM 1276 O O . TYR A 1 172 ? -19.947 -5.783 17.754 1.00 95.62 172 TYR A O 1
ATOM 1284 N N . PRO A 1 173 ? -20.537 -5.369 19.876 1.00 94.69 173 PRO A N 1
ATOM 1285 C CA . PRO A 1 173 ? -21.962 -5.517 19.590 1.00 94.69 173 PRO A CA 1
ATOM 1286 C C . PRO A 1 173 ? -22.418 -4.450 18.577 1.00 94.69 173 PRO A C 1
ATOM 1288 O O . PRO A 1 173 ? -21.852 -3.355 18.548 1.00 94.69 173 PRO A O 1
ATOM 1291 N N . VAL A 1 174 ? -23.431 -4.751 17.756 1.00 92.75 174 VAL A N 1
ATOM 1292 C CA . VAL A 1 174 ? -23.854 -3.909 16.608 1.00 92.75 174 VAL A CA 1
ATOM 1293 C C . VAL A 1 174 ? -23.992 -2.417 16.951 1.00 92.75 174 VAL A C 1
ATOM 1295 O O . VAL A 1 174 ? -23.422 -1.570 16.261 1.00 92.75 174 VAL A O 1
ATOM 1298 N N . ASP A 1 175 ? -24.721 -2.072 18.014 1.00 92.19 175 ASP A N 1
ATOM 1299 C CA . ASP A 1 175 ? -24.945 -0.666 18.373 1.00 92.19 175 ASP A CA 1
ATOM 1300 C C . ASP A 1 175 ? -23.662 0.028 18.873 1.00 92.19 175 ASP A C 1
ATOM 1302 O O . ASP A 1 175 ? -23.324 1.095 18.346 1.00 92.19 175 ASP A O 1
ATOM 1306 N N . PRO A 1 176 ? -22.889 -0.543 19.821 1.00 94.88 176 PRO A N 1
ATOM 1307 C CA . PRO A 1 176 ? -21.554 -0.056 20.160 1.00 94.88 176 PRO A CA 1
ATOM 1308 C C . PRO A 1 176 ? -20.619 0.104 18.959 1.00 94.88 176 PRO A C 1
ATOM 1310 O O . PRO A 1 176 ? -19.938 1.121 18.879 1.00 94.88 176 PRO A O 1
ATOM 1313 N N . ALA A 1 177 ? -20.616 -0.831 18.005 1.00 95.44 177 ALA A N 1
ATOM 1314 C CA . ALA A 1 177 ? -19.758 -0.763 16.822 1.00 95.44 177 ALA A CA 1
ATOM 1315 C C . ALA A 1 177 ? -20.005 0.518 16.010 1.00 95.44 177 ALA A C 1
ATOM 1317 O O . ALA A 1 177 ? -19.062 1.191 15.595 1.00 95.44 177 ALA A O 1
ATOM 1318 N N . ARG A 1 178 ? -21.277 0.906 15.839 1.00 93.50 178 ARG A N 1
ATOM 1319 C CA . ARG A 1 178 ? -21.659 2.148 15.145 1.00 93.50 178 ARG A CA 1
ATOM 1320 C C . ARG A 1 178 ? -21.237 3.398 15.917 1.00 93.50 178 ARG A C 1
ATOM 1322 O O . ARG A 1 178 ? -20.771 4.356 15.306 1.00 93.50 178 ARG A O 1
ATOM 1329 N N . HIS A 1 179 ? -21.342 3.383 17.246 1.00 94.31 179 HIS A N 1
ATOM 1330 C CA . HIS A 1 179 ? -20.875 4.494 18.084 1.00 94.31 179 HIS A CA 1
ATOM 1331 C C . HIS A 1 179 ? -19.348 4.629 18.065 1.00 94.31 179 HIS A C 1
ATOM 1333 O O . HIS A 1 179 ? -18.831 5.741 17.982 1.00 94.31 179 HIS A O 1
ATOM 1339 N N . VAL A 1 180 ? -18.624 3.507 18.110 1.00 96.56 180 VAL A N 1
ATOM 1340 C CA . VAL A 1 180 ? -17.162 3.468 17.975 1.00 96.56 180 VAL A CA 1
ATOM 1341 C C . VAL A 1 180 ? -16.749 4.001 16.606 1.00 96.56 180 VAL A C 1
ATOM 1343 O O . VAL A 1 180 ? -15.876 4.860 16.533 1.00 96.56 180 VAL A O 1
ATOM 1346 N N . ALA A 1 181 ? -17.417 3.571 15.533 1.00 94.81 181 ALA A N 1
ATOM 1347 C CA . ALA A 1 181 ? -17.173 4.088 14.190 1.00 94.81 181 ALA A CA 1
ATOM 1348 C C . ALA A 1 181 ? -17.409 5.604 14.097 1.00 94.81 181 ALA A C 1
ATOM 1350 O O . ALA A 1 181 ? -16.571 6.307 13.542 1.00 94.81 181 ALA A O 1
ATOM 1351 N N . GLY A 1 182 ? -18.493 6.122 14.686 1.00 93.25 182 GLY A N 1
ATOM 1352 C CA . GLY A 1 182 ? -18.747 7.565 14.756 1.00 93.25 182 GLY A CA 1
ATOM 1353 C C . GLY A 1 182 ? -17.647 8.329 15.499 1.00 93.25 182 GLY A C 1
ATOM 1354 O O . GLY A 1 182 ? -17.133 9.320 14.987 1.00 93.25 182 GLY A O 1
ATOM 1355 N N . ALA A 1 183 ? -17.213 7.822 16.656 1.00 94.06 183 ALA A N 1
ATOM 1356 C CA . ALA A 1 183 ? -16.125 8.430 17.422 1.00 94.06 183 ALA A CA 1
ATOM 1357 C C . ALA A 1 183 ? -14.794 8.435 16.650 1.00 94.06 183 ALA A C 1
ATOM 1359 O O . ALA A 1 183 ? -14.066 9.423 16.693 1.00 94.06 183 ALA A O 1
ATOM 1360 N N . LEU A 1 184 ? -14.491 7.361 15.912 1.00 94.62 184 LEU A N 1
ATOM 1361 C CA . LEU A 1 184 ? -13.310 7.301 15.048 1.00 94.62 184 LEU A CA 1
ATOM 1362 C C . LEU A 1 184 ? -13.357 8.371 13.960 1.00 94.62 184 LEU A C 1
ATOM 1364 O O . LEU A 1 184 ? -12.348 9.022 13.718 1.00 94.62 184 LEU A O 1
ATOM 1368 N N . VAL A 1 185 ? -14.510 8.580 13.320 1.00 93.25 185 VAL A N 1
ATOM 1369 C CA . VAL A 1 185 ? -14.666 9.637 12.310 1.00 93.25 185 VAL A CA 1
ATOM 1370 C C . VAL A 1 185 ? -14.372 11.007 12.916 1.00 93.25 185 VAL A C 1
ATOM 1372 O O . VAL A 1 185 ? -13.554 11.747 12.373 1.00 93.25 185 VAL A O 1
ATOM 1375 N N . GLU A 1 186 ? -14.986 11.330 14.055 1.00 91.75 186 GLU A N 1
ATOM 1376 C CA . GLU A 1 186 ? -14.792 12.616 14.733 1.00 91.75 186 GLU A CA 1
ATOM 1377 C C . GLU A 1 186 ? -13.326 12.848 15.123 1.00 91.75 186 GLU A C 1
ATOM 1379 O O . GLU A 1 186 ? -12.766 13.909 14.837 1.00 91.75 186 GLU A O 1
ATOM 1384 N N . GLN A 1 187 ? -12.681 11.847 15.727 1.00 92.44 187 GLN A N 1
ATOM 1385 C CA . GLN A 1 187 ? -11.287 11.957 16.155 1.00 92.44 187 GLN A CA 1
ATOM 1386 C C . GLN A 1 187 ? -10.313 12.017 14.974 1.00 92.44 187 GLN A C 1
ATOM 1388 O O . GLN A 1 187 ? -9.368 12.802 15.011 1.00 92.44 187 GLN A O 1
ATOM 1393 N N . LEU A 1 188 ? -10.549 11.260 13.897 1.00 91.56 188 LEU A N 1
ATOM 1394 C CA . LEU A 1 188 ? -9.723 11.330 12.687 1.00 91.56 188 LEU A CA 1
ATOM 1395 C C . LEU A 1 188 ? -9.837 12.697 12.001 1.00 91.56 188 LEU A C 1
ATOM 1397 O O . LEU A 1 188 ? -8.825 13.231 11.551 1.00 91.56 188 LEU A O 1
ATOM 1401 N N . ILE A 1 189 ? -11.038 13.287 11.955 1.00 89.62 189 ILE A N 1
ATOM 1402 C CA . ILE A 1 189 ? -11.246 14.645 11.425 1.00 89.62 189 ILE A CA 1
ATOM 1403 C C . ILE A 1 189 ? -10.498 15.675 12.278 1.00 89.62 189 ILE A C 1
ATOM 1405 O O . ILE A 1 189 ? -9.858 16.575 11.733 1.00 89.62 189 ILE A O 1
ATOM 1409 N N . ALA A 1 190 ? -10.551 15.541 13.606 1.00 89.75 190 ALA A N 1
ATOM 1410 C CA . ALA A 1 190 ? -9.849 16.439 14.519 1.00 89.75 190 ALA A CA 1
ATOM 1411 C C . ALA A 1 190 ? -8.320 16.313 14.406 1.00 89.75 190 ALA A C 1
ATOM 1413 O O . ALA A 1 190 ? -7.620 17.325 14.407 1.00 89.75 190 ALA A O 1
ATOM 1414 N N . ALA A 1 191 ? -7.809 15.086 14.278 1.00 87.88 191 ALA A N 1
ATOM 1415 C CA . ALA A 1 191 ? -6.382 14.804 14.148 1.00 87.88 191 ALA A CA 1
ATOM 1416 C C . ALA A 1 191 ? -5.812 15.212 12.779 1.00 87.88 191 ALA A C 1
ATOM 1418 O O . ALA A 1 191 ? -4.623 15.507 12.673 1.00 87.88 191 ALA A O 1
ATOM 1419 N N . ALA A 1 192 ? -6.640 15.233 11.731 1.00 83.62 192 ALA A N 1
ATOM 1420 C CA . ALA A 1 192 ? -6.208 15.545 10.374 1.00 83.62 192 ALA A CA 1
ATOM 1421 C C . ALA A 1 192 ? -7.233 16.405 9.601 1.00 83.62 192 ALA A C 1
ATOM 1423 O O . ALA A 1 192 ? -7.927 15.904 8.706 1.00 83.62 192 ALA A O 1
ATOM 1424 N N . PRO A 1 193 ? -7.313 17.716 9.901 1.00 79.31 193 PRO A N 1
ATOM 1425 C CA . PRO A 1 193 ? -8.232 18.627 9.226 1.00 79.31 193 PRO A CA 1
ATOM 1426 C C . PRO A 1 193 ? -7.963 18.707 7.715 1.00 79.31 193 PRO A C 1
ATOM 1428 O O . PRO A 1 193 ? -6.817 18.801 7.285 1.00 79.31 193 PRO A O 1
ATOM 1431 N N . GLY A 1 194 ? -9.023 18.719 6.898 1.00 70.44 194 GLY A N 1
ATOM 1432 C CA . GLY A 1 194 ? -8.922 18.890 5.439 1.00 70.44 194 GLY A CA 1
ATOM 1433 C C . GLY A 1 194 ? -8.737 17.602 4.627 1.00 70.44 194 GLY A C 1
ATOM 1434 O O . GLY A 1 194 ? -8.575 17.674 3.410 1.00 70.44 194 GLY A O 1
ATOM 1435 N N . ARG A 1 195 ? -8.787 16.428 5.266 1.00 73.38 195 ARG A N 1
ATOM 1436 C CA . ARG A 1 195 ? -8.782 15.119 4.587 1.00 73.38 195 ARG A CA 1
ATOM 1437 C C . ARG A 1 195 ? -10.203 14.658 4.259 1.00 73.38 195 ARG A C 1
ATOM 1439 O O . ARG A 1 195 ? -11.166 15.191 4.806 1.00 73.38 195 ARG A O 1
ATOM 1446 N N . ILE A 1 196 ? -10.338 13.681 3.353 1.00 62.94 196 ILE A N 1
ATOM 1447 C CA . ILE A 1 196 ? -11.644 13.095 3.021 1.00 62.94 196 ILE A CA 1
ATOM 1448 C C . ILE A 1 196 ? -12.279 12.575 4.311 1.00 62.94 196 ILE A C 1
ATOM 1450 O O . ILE A 1 196 ? -11.659 11.798 5.042 1.00 62.94 196 ILE A O 1
ATOM 1454 N N . GLU A 1 197 ? -13.504 13.041 4.556 1.00 64.19 197 GLU A N 1
ATOM 1455 C CA . GLU A 1 197 ? -14.317 12.725 5.725 1.00 64.19 197 GLU A CA 1
ATOM 1456 C C . GLU A 1 197 ? -14.382 11.212 5.944 1.00 64.19 197 GLU A C 1
ATOM 1458 O O . GLU A 1 197 ? -14.529 10.442 4.991 1.00 64.19 197 GLU A O 1
ATOM 1463 N N . GLY A 1 198 ? -14.261 10.793 7.207 1.00 66.69 198 GLY A N 1
ATOM 1464 C CA . GLY A 1 198 ? -14.337 9.390 7.588 1.00 66.69 198 GLY A CA 1
ATOM 1465 C C . GLY A 1 198 ? -15.656 8.773 7.118 1.00 66.69 198 GLY A C 1
ATOM 1466 O O . GLY A 1 198 ? -16.696 8.956 7.745 1.00 66.69 198 GLY A O 1
ATOM 1467 N N . ALA A 1 199 ? -15.629 8.044 6.004 1.00 80.75 199 ALA A N 1
ATOM 1468 C CA . ALA A 1 199 ? -16.811 7.397 5.460 1.00 80.75 199 ALA A CA 1
ATOM 1469 C C . ALA A 1 199 ? -17.024 6.072 6.191 1.00 80.75 199 ALA A C 1
ATOM 1471 O O . ALA A 1 199 ? -16.184 5.169 6.112 1.00 80.75 199 ALA A O 1
ATOM 1472 N N . VAL A 1 200 ? -18.149 5.950 6.894 1.00 87.31 200 VAL A N 1
ATOM 1473 C CA . VAL A 1 200 ? -18.550 4.700 7.545 1.00 87.31 200 VAL A CA 1
ATOM 1474 C C . VAL A 1 200 ? -19.293 3.834 6.537 1.00 87.31 200 VAL A C 1
ATOM 1476 O O . VAL A 1 200 ? -20.311 4.238 5.982 1.00 87.31 200 VAL A O 1
ATOM 1479 N N . THR A 1 201 ? -18.785 2.631 6.295 1.00 91.12 201 THR A N 1
ATOM 1480 C CA . THR A 1 201 ? -19.430 1.624 5.448 1.00 91.12 201 THR A CA 1
ATOM 1481 C C . THR A 1 201 ? -19.677 0.364 6.263 1.00 91.12 201 THR A C 1
ATOM 1483 O O . THR A 1 201 ? -18.731 -0.249 6.756 1.00 91.12 201 THR A O 1
ATOM 1486 N N . GLU A 1 202 ? -20.939 -0.041 6.385 1.00 89.56 202 GLU A N 1
ATOM 1487 C CA . GLU A 1 202 ? -21.310 -1.346 6.936 1.00 89.56 202 GLU A CA 1
ATOM 1488 C C . GLU A 1 202 ? -21.296 -2.377 5.795 1.00 89.56 202 GLU A C 1
ATOM 1490 O O . GLU A 1 202 ? -21.915 -2.188 4.748 1.00 89.56 202 GLU A O 1
ATOM 1495 N N . ILE A 1 203 ? -20.511 -3.441 5.955 1.00 89.94 203 ILE A N 1
ATOM 1496 C CA . ILE A 1 203 ? -20.370 -4.529 4.986 1.00 89.94 203 ILE A CA 1
ATOM 1497 C C . ILE A 1 203 ? -21.065 -5.753 5.580 1.00 89.94 203 ILE A C 1
ATOM 1499 O O . ILE A 1 203 ? -20.421 -6.624 6.171 1.00 89.94 203 ILE A O 1
ATOM 1503 N N . ASP A 1 204 ? -22.384 -5.824 5.405 1.00 83.12 204 ASP A N 1
ATOM 1504 C CA . ASP A 1 204 ? -23.253 -6.830 6.036 1.00 83.12 204 ASP A CA 1
ATOM 1505 C C . ASP A 1 204 ? -22.782 -8.267 5.804 1.00 83.12 204 ASP A C 1
ATOM 1507 O O . ASP A 1 204 ? -22.732 -9.076 6.732 1.00 83.12 204 ASP A O 1
ATOM 1511 N N . ALA A 1 205 ? -22.362 -8.573 4.572 1.00 81.06 205 ALA A N 1
ATOM 1512 C CA . ALA A 1 205 ? -21.879 -9.897 4.179 1.00 81.06 205 ALA A CA 1
ATOM 1513 C C . ALA A 1 205 ? -20.626 -10.346 4.950 1.00 81.06 205 ALA A C 1
ATOM 1515 O O . ALA A 1 205 ? -20.316 -11.535 4.975 1.00 81.06 205 ALA A O 1
ATOM 1516 N N . ARG A 1 206 ? -19.889 -9.403 5.546 1.00 83.19 206 ARG A N 1
ATOM 1517 C CA . ARG A 1 206 ? -18.667 -9.660 6.315 1.00 83.19 206 ARG A CA 1
ATOM 1518 C C . ARG A 1 206 ? -18.803 -9.305 7.792 1.00 83.19 206 ARG A C 1
ATOM 1520 O O . ARG A 1 206 ? -17.847 -9.532 8.517 1.00 83.19 206 ARG A O 1
ATOM 1527 N N . LYS A 1 207 ? -19.950 -8.762 8.225 1.00 91.88 207 LYS A N 1
ATOM 1528 C CA . LYS A 1 207 ? -20.150 -8.235 9.586 1.00 91.88 207 LYS A CA 1
ATOM 1529 C C . LYS A 1 207 ? -19.052 -7.238 9.983 1.00 91.88 207 LYS A C 1
ATOM 1531 O O . LYS A 1 207 ? -18.504 -7.310 11.074 1.00 91.88 207 LYS A O 1
ATOM 1536 N N . VAL A 1 208 ? -18.720 -6.316 9.077 1.00 94.00 208 VAL A N 1
ATOM 1537 C CA . VAL A 1 208 ? -17.675 -5.300 9.286 1.00 94.00 208 VAL A CA 1
ATOM 1538 C C . VAL A 1 208 ? -18.285 -3.907 9.243 1.00 94.00 208 VAL A C 1
ATOM 1540 O O . VAL A 1 208 ? -19.035 -3.600 8.319 1.00 94.00 208 VAL A O 1
ATOM 1543 N N . VAL A 1 209 ? -17.894 -3.043 10.176 1.00 95.50 209 VAL A N 1
ATOM 1544 C CA . VAL A 1 209 ? -18.054 -1.589 10.059 1.00 95.50 209 VAL A CA 1
ATOM 1545 C C . VAL A 1 209 ? -16.689 -0.996 9.749 1.00 95.50 209 VAL A C 1
ATOM 1547 O O . VAL A 1 209 ? -15.749 -1.121 10.531 1.00 95.50 209 VAL A O 1
ATOM 1550 N N . ARG A 1 210 ? -16.565 -0.354 8.589 1.00 95.56 210 ARG A N 1
ATOM 1551 C CA . ARG A 1 210 ? -15.304 0.215 8.117 1.00 95.56 210 ARG A CA 1
ATOM 1552 C C . ARG A 1 210 ? -15.369 1.728 8.073 1.00 95.56 210 ARG A C 1
ATOM 1554 O O . ARG A 1 210 ? -16.201 2.278 7.360 1.00 95.56 210 ARG A O 1
ATOM 1561 N N . VAL A 1 211 ? -14.435 2.378 8.751 1.00 94.81 211 VAL A N 1
ATOM 1562 C CA . VAL A 1 211 ? -14.187 3.818 8.661 1.00 94.81 211 VAL A CA 1
ATOM 1563 C C . VAL A 1 211 ? -13.065 4.045 7.656 1.00 94.81 211 VAL A C 1
ATOM 1565 O O . VAL A 1 211 ? -11.952 3.573 7.869 1.00 94.81 211 VAL A O 1
ATOM 1568 N N . SER A 1 212 ? -13.344 4.722 6.544 1.00 93.06 212 SER A N 1
ATOM 1569 C CA . SER A 1 212 ? -12.337 5.013 5.512 1.00 93.06 212 SER A CA 1
ATOM 1570 C C . SER A 1 212 ? -11.975 6.492 5.506 1.00 93.06 212 SER A C 1
ATOM 1572 O O . SER A 1 212 ? -12.876 7.322 5.499 1.00 93.06 212 SER A O 1
ATOM 1574 N N . HIS A 1 213 ? -10.687 6.822 5.459 1.00 91.00 213 HIS A N 1
ATOM 1575 C CA . HIS A 1 213 ? -10.201 8.204 5.369 1.00 91.00 213 HIS A CA 1
ATOM 1576 C C . HIS A 1 213 ? -9.021 8.290 4.396 1.00 91.00 213 HIS A C 1
ATOM 1578 O O . HIS A 1 213 ? -8.314 7.301 4.195 1.00 91.00 213 HIS A O 1
ATOM 1584 N N . SER A 1 214 ? -8.779 9.459 3.803 1.00 91.12 214 SER A N 1
ATOM 1585 C CA . SER A 1 214 ? -7.593 9.657 2.965 1.00 91.12 214 SER A CA 1
ATOM 1586 C C . SER A 1 214 ? -6.342 9.917 3.805 1.00 91.12 214 SER A C 1
ATOM 1588 O O . SER A 1 214 ? -6.408 10.469 4.908 1.00 91.12 214 SER A O 1
ATOM 1590 N N . VAL A 1 215 ? -5.186 9.543 3.263 1.00 89.50 215 VAL A N 1
ATOM 1591 C CA . VAL A 1 215 ? -3.865 9.847 3.831 1.00 89.50 215 VAL A CA 1
ATOM 1592 C C . VAL A 1 215 ? -3.242 11.017 3.076 1.00 89.50 215 VAL A C 1
ATOM 1594 O O . VAL A 1 215 ? -3.367 11.106 1.858 1.00 89.50 215 VAL A O 1
ATOM 1597 N N . GLU A 1 216 ? -2.581 11.917 3.799 1.00 87.38 216 GLU A N 1
ATOM 1598 C CA . GLU A 1 216 ? -1.725 12.936 3.190 1.00 87.38 216 GLU A CA 1
ATOM 1599 C C . GLU A 1 216 ? -0.396 12.308 2.787 1.00 87.38 216 GLU A C 1
ATOM 1601 O O . GLU A 1 216 ? 0.219 11.590 3.577 1.00 87.38 216 GLU A O 1
ATOM 1606 N N . LEU A 1 217 ? 0.015 12.560 1.551 1.00 89.19 217 LEU A N 1
ATOM 1607 C CA . LEU A 1 217 ? 1.287 12.092 1.024 1.00 89.19 217 LEU A CA 1
ATOM 1608 C C . LEU A 1 217 ? 2.356 13.160 1.241 1.00 89.19 217 LEU A C 1
ATOM 1610 O O . LEU A 1 217 ? 2.051 14.352 1.218 1.00 89.19 217 LEU A O 1
ATOM 1614 N N . SER A 1 218 ? 3.607 12.734 1.397 1.00 90.12 218 SER A N 1
ATOM 1615 C CA . SER A 1 218 ? 4.738 13.647 1.243 1.00 90.12 218 SER A CA 1
ATOM 1616 C C . SER A 1 218 ? 4.803 14.175 -0.194 1.00 90.12 218 SER A C 1
ATOM 1618 O O . SER A 1 218 ? 4.292 13.545 -1.125 1.00 90.12 218 SER A O 1
ATOM 1620 N N . ASP A 1 219 ? 5.497 15.296 -0.398 1.00 92.88 219 ASP A N 1
ATOM 1621 C CA . ASP A 1 219 ? 5.729 15.842 -1.741 1.00 92.88 219 ASP A CA 1
ATOM 1622 C C . ASP A 1 219 ? 6.430 14.825 -2.662 1.00 92.88 219 ASP A C 1
ATOM 1624 O O . ASP A 1 219 ? 6.115 14.739 -3.851 1.00 92.88 219 ASP A O 1
ATOM 1628 N N . SER A 1 220 ? 7.350 14.018 -2.116 1.00 91.06 220 SER A N 1
ATOM 1629 C CA . SER A 1 220 ? 8.047 12.963 -2.862 1.00 91.06 220 SER A CA 1
ATOM 1630 C C . SER A 1 220 ? 7.103 11.844 -3.302 1.00 91.06 220 SER A C 1
ATOM 1632 O O . SER A 1 220 ? 7.106 11.472 -4.477 1.00 91.06 220 SER A O 1
ATOM 1634 N N . ASP A 1 221 ? 6.250 11.352 -2.402 1.00 92.56 221 ASP A N 1
ATOM 1635 C CA . ASP A 1 221 ? 5.293 10.286 -2.698 1.00 92.56 221 ASP A CA 1
ATOM 1636 C C . ASP A 1 221 ? 4.197 10.774 -3.658 1.00 92.56 221 ASP A C 1
ATOM 1638 O O . ASP A 1 221 ? 3.819 10.056 -4.585 1.00 92.56 221 ASP A O 1
ATOM 1642 N N . ALA A 1 222 ? 3.730 12.018 -3.506 1.00 94.62 222 ALA A N 1
ATOM 1643 C CA . ALA A 1 222 ? 2.790 12.639 -4.437 1.00 94.62 222 ALA A CA 1
ATOM 1644 C C . ALA A 1 222 ? 3.392 12.764 -5.849 1.00 94.62 222 ALA A C 1
ATOM 1646 O O . ALA A 1 222 ? 2.756 12.384 -6.836 1.00 94.62 222 ALA A O 1
ATOM 1647 N N . ALA A 1 223 ? 4.645 13.219 -5.953 1.00 94.38 223 ALA A N 1
ATOM 1648 C CA . ALA A 1 223 ? 5.358 13.274 -7.226 1.00 94.38 223 ALA A CA 1
ATOM 1649 C C . ALA A 1 223 ? 5.595 11.871 -7.819 1.00 94.38 223 ALA A C 1
ATOM 1651 O O . ALA A 1 223 ? 5.569 11.699 -9.040 1.00 94.38 223 ALA A O 1
ATOM 1652 N N . ALA A 1 224 ? 5.810 10.852 -6.983 1.00 94.88 224 ALA A N 1
ATOM 1653 C CA . ALA A 1 224 ? 5.961 9.467 -7.422 1.00 94.88 224 ALA A CA 1
ATOM 1654 C C . ALA A 1 224 ? 4.678 8.908 -8.047 1.00 94.88 224 ALA A C 1
ATOM 1656 O O . ALA A 1 224 ? 4.738 8.284 -9.111 1.00 94.88 224 ALA A O 1
ATOM 1657 N N . VAL A 1 225 ? 3.528 9.181 -7.424 1.00 96.38 225 VAL A N 1
ATOM 1658 C CA . VAL A 1 225 ? 2.205 8.827 -7.952 1.00 96.38 225 VAL A CA 1
ATOM 1659 C C . VAL A 1 225 ? 1.972 9.504 -9.303 1.00 96.38 225 VAL A C 1
ATOM 1661 O O . VAL A 1 225 ? 1.634 8.828 -10.274 1.00 96.38 225 VAL A O 1
ATOM 1664 N N . GLU A 1 226 ? 2.251 10.805 -9.424 1.00 95.88 226 GLU A N 1
ATOM 1665 C CA . GLU A 1 226 ? 2.107 11.523 -10.700 1.00 95.88 226 GLU A CA 1
ATOM 1666 C C . GLU A 1 226 ? 2.989 10.908 -11.8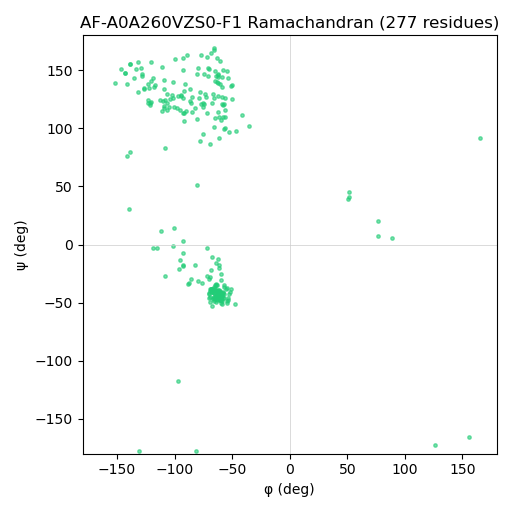04 1.00 95.88 226 GLU A C 1
ATOM 1668 O O . GLU A 1 226 ? 2.541 10.683 -12.936 1.00 95.88 226 GLU A O 1
ATOM 1673 N N . ARG A 1 227 ? 4.246 10.568 -11.479 1.00 93.69 227 ARG A N 1
ATOM 1674 C CA . ARG A 1 227 ? 5.145 9.870 -12.414 1.00 93.69 227 ARG A CA 1
ATOM 1675 C C . ARG A 1 227 ? 4.583 8.509 -12.822 1.00 93.69 227 ARG A C 1
ATOM 1677 O O . ARG A 1 227 ? 4.617 8.184 -14.010 1.00 93.69 227 ARG A O 1
ATOM 1684 N N . TYR A 1 228 ? 4.056 7.728 -11.880 1.00 94.56 228 TYR A N 1
ATOM 1685 C CA . TYR A 1 228 ? 3.426 6.436 -12.160 1.00 94.56 228 TYR A CA 1
ATOM 1686 C C . TYR A 1 228 ? 2.226 6.573 -13.106 1.00 94.56 228 TYR A C 1
ATOM 1688 O O . TYR A 1 228 ? 2.146 5.856 -14.111 1.00 94.56 228 TYR A O 1
ATOM 1696 N N . GLU A 1 229 ? 1.320 7.514 -12.839 1.00 94.62 229 GLU A N 1
ATOM 1697 C CA . GLU A 1 229 ? 0.160 7.777 -13.694 1.00 94.62 229 GLU A CA 1
ATOM 1698 C C . GLU A 1 229 ? 0.594 8.154 -15.112 1.00 94.62 229 GLU A C 1
ATOM 1700 O O . GLU A 1 229 ? 0.038 7.665 -16.103 1.00 94.62 229 GLU A O 1
ATOM 1705 N N . LYS A 1 230 ? 1.633 8.988 -15.221 1.00 92.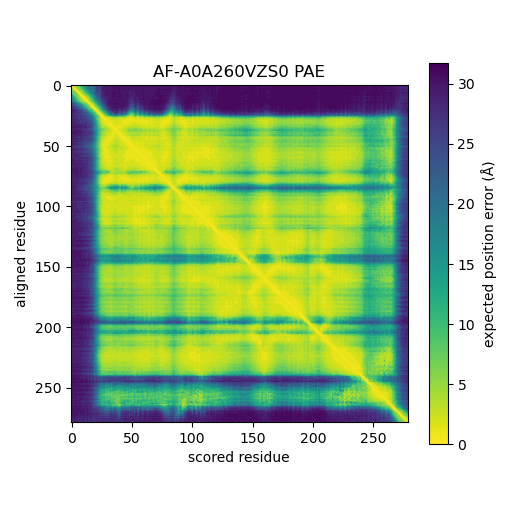25 230 LYS A N 1
ATOM 1706 C CA . LYS A 1 230 ? 2.197 9.401 -16.503 1.00 92.25 230 LYS A CA 1
ATOM 1707 C C . LYS A 1 230 ? 2.807 8.226 -17.266 1.00 92.25 230 LYS A C 1
ATOM 1709 O O . LYS A 1 230 ? 2.500 8.060 -18.445 1.00 92.25 230 LYS A O 1
ATOM 1714 N N . ILE A 1 231 ? 3.600 7.372 -16.614 1.00 89.06 231 ILE A N 1
ATOM 1715 C CA . ILE A 1 231 ? 4.145 6.140 -17.217 1.00 89.06 231 ILE A CA 1
ATOM 1716 C C . ILE A 1 231 ? 3.005 5.237 -17.703 1.00 89.06 231 ILE A C 1
ATOM 1718 O O . ILE A 1 231 ? 3.050 4.738 -18.830 1.00 89.06 231 ILE A O 1
ATOM 1722 N N . THR A 1 232 ? 1.972 5.040 -16.885 1.00 89.19 232 THR A N 1
ATOM 1723 C CA . THR A 1 232 ? 0.826 4.184 -17.221 1.00 89.19 232 THR A CA 1
ATOM 1724 C C . THR A 1 232 ? 0.064 4.721 -18.431 1.00 89.19 232 THR A C 1
ATOM 1726 O O . THR A 1 232 ? -0.228 3.967 -19.362 1.00 89.19 232 THR A O 1
ATOM 1729 N N . ARG A 1 233 ? -0.173 6.037 -18.484 1.00 89.88 233 ARG A N 1
ATOM 1730 C CA . ARG A 1 233 ? -0.796 6.709 -19.632 1.00 89.88 233 ARG A CA 1
ATOM 1731 C C . ARG A 1 233 ? 0.054 6.592 -20.897 1.00 89.88 233 ARG A C 1
ATOM 1733 O O . ARG A 1 233 ? -0.476 6.247 -21.948 1.00 89.88 233 ARG A O 1
ATOM 1740 N N . LEU A 1 234 ? 1.367 6.821 -20.802 1.00 86.81 234 LEU A N 1
ATOM 1741 C CA . LEU A 1 234 ? 2.283 6.688 -21.941 1.00 86.81 234 LEU A CA 1
ATOM 1742 C C . LEU A 1 234 ? 2.284 5.258 -22.489 1.00 86.81 234 LEU A C 1
ATOM 1744 O O . LEU A 1 234 ? 2.237 5.075 -23.699 1.00 86.81 234 LEU A O 1
ATOM 1748 N N . ARG A 1 235 ? 2.259 4.237 -21.627 1.00 85.12 235 ARG A N 1
ATOM 1749 C CA . ARG A 1 235 ? 2.164 2.836 -22.069 1.00 85.12 235 ARG A CA 1
ATOM 1750 C C . ARG A 1 235 ? 0.843 2.504 -22.743 1.00 85.12 235 ARG A C 1
ATOM 1752 O O . ARG A 1 235 ? 0.852 1.780 -23.733 1.00 85.12 235 ARG A O 1
ATOM 1759 N N . ALA A 1 236 ? -0.268 3.023 -22.228 1.00 86.56 236 ALA A N 1
ATOM 1760 C CA . ALA A 1 236 ? -1.565 2.866 -22.876 1.00 86.56 236 ALA A CA 1
ATOM 1761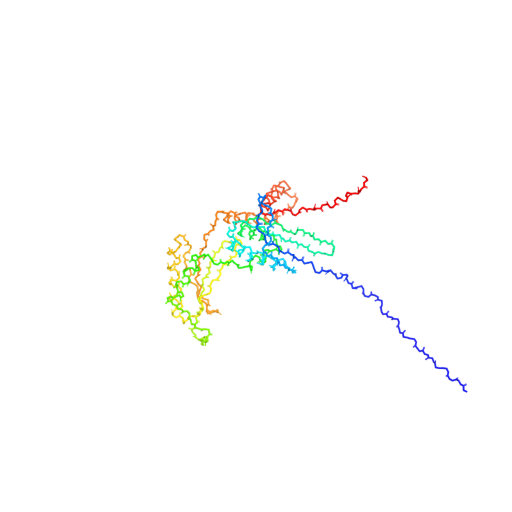 C C . ALA A 1 236 ? -1.561 3.502 -24.276 1.00 86.56 236 ALA A C 1
ATOM 1763 O O . ALA A 1 236 ? -2.029 2.882 -25.228 1.00 86.56 236 ALA A O 1
ATOM 1764 N N . ASN A 1 237 ? -0.953 4.685 -24.418 1.00 83.81 237 ASN A N 1
ATOM 1765 C CA . ASN A 1 237 ? -0.790 5.349 -25.711 1.00 83.81 237 ASN A CA 1
ATOM 1766 C C . ASN A 1 237 ? 0.118 4.546 -26.656 1.00 83.81 237 ASN A C 1
ATOM 1768 O O . ASN A 1 237 ? -0.259 4.319 -27.799 1.00 83.81 237 ASN A O 1
ATOM 1772 N N . LEU A 1 238 ? 1.273 4.061 -26.180 1.00 81.62 238 LEU A N 1
ATOM 1773 C CA . LEU A 1 238 ? 2.183 3.212 -26.963 1.00 81.62 238 LEU A CA 1
ATOM 1774 C C . LEU A 1 238 ? 1.494 1.942 -27.469 1.00 81.62 238 LEU A C 1
ATOM 1776 O O . LEU A 1 238 ? 1.694 1.559 -28.614 1.00 81.62 238 LEU A O 1
ATOM 1780 N N . ALA A 1 239 ? 0.669 1.306 -26.636 1.00 81.62 239 ALA A N 1
ATOM 1781 C CA . ALA A 1 239 ? -0.089 0.120 -27.026 1.00 81.62 239 ALA A CA 1
ATOM 1782 C C . ALA A 1 239 ? -1.196 0.416 -28.057 1.00 81.62 239 ALA A C 1
ATOM 1784 O O . ALA A 1 239 ? -1.639 -0.500 -28.746 1.00 81.62 239 ALA A O 1
ATOM 1785 N N . ALA A 1 240 ? -1.656 1.667 -28.145 1.00 82.38 240 ALA A N 1
ATOM 1786 C CA . ALA A 1 240 ? -2.689 2.106 -29.081 1.00 82.38 240 ALA A CA 1
ATOM 1787 C C . ALA A 1 240 ? -2.126 2.661 -30.404 1.00 82.38 240 ALA A C 1
ATOM 1789 O O . ALA A 1 240 ? -2.875 2.776 -31.374 1.00 82.38 240 ALA A O 1
ATOM 1790 N N . LEU A 1 241 ? -0.840 3.024 -30.449 1.00 78.00 241 LEU A N 1
ATOM 1791 C CA . LEU A 1 241 ? -0.183 3.546 -31.646 1.00 78.00 241 LEU A CA 1
ATOM 1792 C C . LEU A 1 241 ? 0.073 2.424 -32.662 1.00 78.00 241 LEU A C 1
ATOM 1794 O O . LEU A 1 241 ? 0.671 1.399 -32.338 1.00 78.00 241 LEU A O 1
ATOM 1798 N N . ASP A 1 242 ? -0.341 2.651 -33.909 1.00 66.94 242 ASP A N 1
ATOM 1799 C CA . ASP A 1 242 ? 0.034 1.804 -35.042 1.00 66.94 242 ASP A CA 1
ATOM 1800 C C . ASP A 1 242 ? 1.491 2.107 -35.432 1.00 66.94 242 ASP A C 1
ATOM 1802 O O . ASP A 1 242 ? 1.845 3.260 -35.708 1.00 66.94 242 ASP A O 1
ATOM 1806 N N . ALA A 1 243 ? 2.348 1.084 -35.402 1.00 59.81 243 ALA A N 1
ATOM 1807 C CA . ALA A 1 243 ? 3.805 1.228 -35.45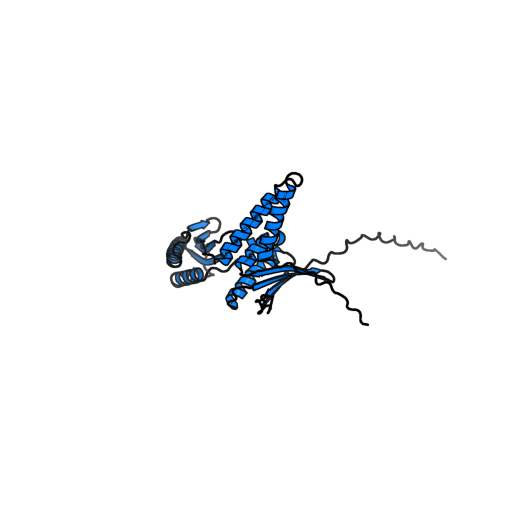4 1.00 59.81 243 ALA A CA 1
ATOM 1808 C C . ALA A 1 243 ? 4.309 1.925 -36.735 1.00 59.81 243 ALA A C 1
ATOM 1810 O O . ALA A 1 243 ? 5.355 2.575 -36.706 1.00 59.81 243 ALA A O 1
ATOM 1811 N N . ASP A 1 244 ? 3.543 1.853 -37.826 1.00 58.56 244 ASP A N 1
ATOM 1812 C CA . ASP A 1 244 ? 3.945 2.367 -39.138 1.00 58.56 244 ASP A CA 1
ATOM 1813 C C . ASP A 1 244 ? 3.499 3.820 -39.410 1.00 58.56 244 ASP A C 1
ATOM 1815 O O . ASP A 1 244 ? 4.075 4.488 -40.270 1.00 58.56 244 ASP A O 1
ATOM 1819 N N . ALA A 1 245 ? 2.516 4.358 -38.674 1.00 58.03 245 ALA A N 1
ATOM 1820 C CA . ALA A 1 245 ? 1.951 5.690 -38.940 1.00 58.03 245 ALA A CA 1
ATOM 1821 C C . ALA A 1 245 ? 2.569 6.827 -38.097 1.00 58.03 245 ALA A C 1
ATOM 1823 O O . ALA A 1 245 ? 2.358 8.000 -38.408 1.00 58.03 245 ALA A O 1
ATOM 1824 N N . ALA A 1 246 ? 3.334 6.504 -37.046 1.00 58.84 246 ALA A N 1
ATOM 1825 C CA . ALA A 1 246 ? 3.695 7.460 -35.991 1.00 58.84 246 ALA A CA 1
ATOM 1826 C C . ALA A 1 246 ? 5.157 7.362 -35.499 1.00 58.84 246 ALA A C 1
ATOM 1828 O O . ALA A 1 246 ? 5.447 7.658 -34.344 1.00 58.84 246 ALA A O 1
ATOM 1829 N N . ALA A 1 247 ? 6.111 6.967 -36.351 1.00 62.09 247 ALA A N 1
ATOM 1830 C CA . ALA A 1 247 ? 7.487 6.649 -35.935 1.00 62.09 247 ALA A CA 1
ATOM 1831 C C . ALA A 1 247 ? 8.229 7.771 -35.163 1.00 62.09 247 ALA A C 1
ATOM 1833 O O . ALA A 1 247 ? 8.955 7.486 -34.213 1.00 62.09 247 ALA A O 1
ATOM 1834 N N . SER A 1 248 ? 8.053 9.051 -35.520 1.00 64.06 248 SER A N 1
ATOM 1835 C CA . SER A 1 248 ? 8.684 10.169 -34.791 1.00 64.06 248 SER A CA 1
ATOM 1836 C C . SER A 1 248 ? 7.993 10.494 -33.464 1.00 64.06 248 SER A C 1
ATOM 1838 O O . SER A 1 248 ? 8.654 10.887 -32.506 1.00 64.06 248 SER A O 1
ATOM 1840 N N . GLU A 1 249 ? 6.672 10.317 -33.399 1.00 68.19 249 GLU A N 1
ATOM 1841 C CA . GLU A 1 249 ? 5.889 10.461 -32.167 1.00 68.19 249 GLU A CA 1
ATOM 1842 C C . GLU A 1 249 ? 6.217 9.319 -31.192 1.00 68.19 249 GLU A C 1
ATOM 1844 O O . GLU A 1 249 ? 6.456 9.561 -30.010 1.00 68.19 249 GLU A O 1
ATOM 1849 N N . LEU A 1 250 ? 6.380 8.100 -31.714 1.00 71.44 250 LEU A N 1
ATOM 1850 C CA . LEU A 1 250 ? 6.810 6.916 -30.975 1.00 71.44 250 LEU A CA 1
ATOM 1851 C C . LEU A 1 250 ? 8.168 7.132 -30.291 1.00 71.44 250 LEU A C 1
ATOM 1853 O O . LEU A 1 250 ? 8.304 6.844 -29.105 1.00 71.44 250 LEU A O 1
ATOM 1857 N N . LEU A 1 251 ? 9.157 7.693 -30.998 1.00 77.19 251 LEU A N 1
ATOM 1858 C CA . LEU A 1 251 ? 10.480 7.978 -30.425 1.00 77.19 251 LEU A CA 1
ATOM 1859 C C . LEU A 1 251 ? 10.416 8.986 -29.267 1.00 77.19 251 LEU A C 1
ATOM 1861 O O . LEU A 1 251 ? 11.100 8.805 -28.260 1.00 77.19 251 LEU A O 1
ATOM 1865 N N . GLY A 1 252 ? 9.585 10.028 -29.386 1.00 74.69 252 GLY A N 1
ATOM 1866 C CA . GLY A 1 252 ? 9.386 11.009 -28.315 1.00 74.69 252 GLY A CA 1
ATOM 1867 C C . GLY A 1 252 ? 8.754 10.394 -27.065 1.00 74.69 252 GLY A C 1
ATOM 1868 O O . GLY A 1 252 ? 9.226 10.627 -25.951 1.00 74.69 252 GLY A O 1
ATOM 1869 N N . VAL A 1 253 ? 7.732 9.556 -27.257 1.00 75.19 253 VAL A N 1
ATOM 1870 C CA . VAL A 1 253 ? 7.015 8.862 -26.177 1.00 75.19 253 VAL A CA 1
ATOM 1871 C C . VAL A 1 253 ? 7.903 7.819 -25.489 1.00 75.19 253 VAL A C 1
ATOM 1873 O O . VAL A 1 253 ? 7.904 7.737 -24.261 1.00 75.19 253 VAL A O 1
ATOM 1876 N N . VAL A 1 254 ? 8.705 7.061 -26.246 1.00 77.69 254 VAL A N 1
ATOM 1877 C CA . VAL A 1 254 ? 9.666 6.090 -25.693 1.00 77.69 254 VAL A CA 1
ATOM 1878 C C . VAL A 1 254 ? 10.736 6.795 -24.859 1.00 77.69 254 VAL A C 1
ATOM 1880 O O . VAL A 1 254 ? 10.966 6.408 -23.717 1.00 77.69 254 VAL A O 1
ATOM 1883 N N . ALA A 1 255 ? 11.332 7.877 -25.370 1.00 79.50 255 ALA A N 1
ATOM 1884 C CA . ALA A 1 255 ? 12.356 8.620 -24.634 1.00 79.50 255 ALA A CA 1
ATOM 1885 C C . ALA A 1 255 ? 11.816 9.248 -23.336 1.00 79.50 255 ALA A C 1
ATOM 1887 O O . ALA A 1 255 ? 12.529 9.348 -22.335 1.00 79.50 255 ALA A O 1
ATOM 1888 N N . GLU A 1 256 ? 10.557 9.694 -23.330 1.00 79.75 256 GLU A N 1
ATOM 1889 C CA . GLU A 1 256 ? 9.906 10.170 -22.111 1.00 79.75 256 GLU A CA 1
ATOM 1890 C C . GLU A 1 256 ? 9.621 9.032 -21.122 1.00 79.75 256 GLU A C 1
ATOM 1892 O O . GLU A 1 256 ? 9.862 9.197 -19.924 1.00 79.75 256 GLU A O 1
ATOM 1897 N N . HIS A 1 257 ? 9.165 7.876 -21.610 1.00 77.06 257 HIS A N 1
ATOM 1898 C CA . HIS A 1 257 ? 8.931 6.689 -20.788 1.00 77.06 257 HIS A CA 1
ATOM 1899 C C . HIS A 1 257 ? 10.216 6.202 -20.105 1.00 77.06 257 HIS A C 1
ATOM 1901 O O . HIS A 1 257 ? 10.218 6.016 -18.887 1.00 77.06 257 HIS A O 1
ATOM 1907 N N . GLU A 1 258 ? 11.320 6.090 -20.848 1.00 81.44 258 GLU A N 1
ATOM 1908 C CA . GLU A 1 258 ? 12.628 5.695 -20.310 1.00 81.44 258 GLU A CA 1
ATOM 1909 C C . GLU A 1 258 ? 13.127 6.679 -19.249 1.00 81.44 258 GLU A C 1
ATOM 1911 O O . GLU A 1 258 ? 13.564 6.263 -18.176 1.00 81.44 258 GLU A O 1
ATOM 1916 N N . ARG A 1 259 ? 12.999 7.989 -19.502 1.00 83.44 259 ARG A N 1
ATOM 1917 C CA . ARG A 1 259 ? 13.405 9.031 -18.548 1.00 83.44 259 ARG A CA 1
ATOM 1918 C C . ARG A 1 259 ? 12.620 8.956 -17.241 1.00 83.44 259 ARG A C 1
ATOM 1920 O O . ARG A 1 259 ? 13.209 9.086 -16.173 1.00 83.44 259 ARG A O 1
ATOM 1927 N N . LEU A 1 260 ? 11.301 8.770 -17.319 1.00 78.69 260 LEU A N 1
ATOM 1928 C CA . LEU A 1 260 ? 10.446 8.668 -16.133 1.00 78.69 260 LEU A CA 1
ATOM 1929 C C . LEU A 1 260 ? 10.735 7.391 -15.344 1.00 78.69 260 LEU A C 1
ATOM 1931 O O . LEU A 1 260 ? 10.759 7.424 -14.117 1.00 78.69 260 LEU A O 1
ATOM 1935 N N . HIS A 1 261 ? 10.993 6.282 -16.036 1.00 80.50 261 HIS A N 1
ATOM 1936 C CA . HIS A 1 261 ? 11.333 5.016 -15.398 1.00 80.50 261 HIS A CA 1
ATOM 1937 C C . HIS A 1 261 ? 12.706 5.074 -14.706 1.00 80.50 261 HIS A C 1
ATOM 1939 O O . HIS A 1 261 ? 12.851 4.590 -13.585 1.00 80.50 261 HIS A O 1
ATOM 1945 N N . ALA A 1 262 ? 13.694 5.721 -15.332 1.00 80.00 262 ALA A N 1
ATOM 1946 C CA . ALA A 1 262 ? 15.060 5.840 -14.818 1.00 80.00 262 ALA A CA 1
ATOM 1947 C C . ALA A 1 262 ? 15.200 6.707 -13.552 1.00 80.00 262 ALA A C 1
ATOM 1949 O O . ALA A 1 262 ? 16.262 6.714 -12.937 1.00 80.00 262 ALA A O 1
ATOM 1950 N N . HIS A 1 263 ? 14.158 7.449 -13.159 1.00 79.81 263 HIS A N 1
ATOM 1951 C CA . HIS A 1 263 ? 14.210 8.325 -11.987 1.00 79.81 263 HIS A CA 1
ATOM 1952 C C . HIS A 1 263 ? 14.404 7.547 -10.678 1.00 79.81 263 HIS A C 1
ATOM 1954 O O . HIS A 1 263 ? 15.235 7.921 -9.860 1.00 79.81 263 HIS A O 1
ATOM 1960 N N . THR A 1 264 ? 13.666 6.448 -10.510 1.00 75.19 264 THR A N 1
ATOM 1961 C CA . THR A 1 264 ? 13.730 5.588 -9.314 1.00 75.19 264 THR A CA 1
ATOM 1962 C C . THR A 1 264 ? 14.404 4.252 -9.627 1.00 75.19 264 THR A C 1
ATOM 1964 O O . THR A 1 264 ? 15.007 3.639 -8.750 1.00 75.19 264 THR A O 1
ATOM 1967 N N . VAL A 1 265 ? 14.332 3.790 -10.882 1.00 79.75 265 VAL A N 1
ATOM 1968 C CA . VAL A 1 265 ? 14.928 2.523 -11.319 1.00 79.75 265 VAL A CA 1
ATOM 1969 C C . VAL A 1 265 ? 16.327 2.778 -11.862 1.00 79.75 265 VAL A C 1
ATOM 1971 O O . VAL A 1 265 ? 16.492 3.352 -12.938 1.00 79.75 265 VAL A O 1
ATOM 1974 N N . ARG A 1 266 ? 17.347 2.282 -11.165 1.00 77.44 266 ARG A N 1
ATOM 1975 C CA . ARG A 1 266 ? 18.708 2.222 -11.700 1.00 77.44 266 ARG A CA 1
ATOM 1976 C C . ARG A 1 266 ? 18.851 0.946 -12.526 1.00 77.44 266 ARG A C 1
ATOM 1978 O O . ARG A 1 266 ? 18.546 -0.151 -12.057 1.00 77.44 266 ARG A O 1
ATOM 1985 N N . ALA A 1 267 ? 19.299 1.083 -13.772 1.00 54.34 267 ALA A N 1
ATOM 1986 C CA . ALA A 1 267 ? 19.595 -0.070 -14.613 1.00 54.34 267 ALA A CA 1
ATOM 1987 C C . ALA A 1 267 ? 20.730 -0.891 -13.979 1.00 54.34 267 ALA A C 1
ATOM 1989 O O . ALA A 1 267 ? 21.787 -0.349 -13.653 1.00 54.34 267 ALA A O 1
ATOM 1990 N N . GLY A 1 268 ? 20.515 -2.198 -13.812 1.00 40.69 268 GLY A N 1
ATOM 1991 C CA . GLY A 1 268 ? 21.568 -3.127 -13.418 1.00 40.69 268 GLY A CA 1
ATOM 1992 C C . GLY A 1 268 ? 22.652 -3.159 -14.493 1.00 40.69 268 GLY A C 1
ATOM 1993 O O . GLY A 1 268 ? 22.402 -3.564 -15.627 1.00 40.69 268 GLY A O 1
ATOM 1994 N N . GLY A 1 269 ? 23.852 -2.687 -14.165 1.00 34.84 269 GLY A N 1
ATOM 1995 C CA . GLY A 1 269 ? 24.986 -2.749 -15.078 1.00 34.84 269 GLY A CA 1
ATOM 1996 C C . GLY A 1 269 ? 25.406 -4.198 -15.326 1.00 34.84 269 GLY A C 1
ATOM 1997 O O . GLY A 1 269 ? 25.662 -4.940 -14.380 1.00 34.84 269 GLY A O 1
ATOM 1998 N N . HIS A 1 270 ? 25.541 -4.585 -16.598 1.00 32.81 270 HIS A N 1
ATOM 1999 C CA . HIS A 1 270 ? 26.350 -5.738 -16.994 1.00 32.81 270 HIS A CA 1
ATOM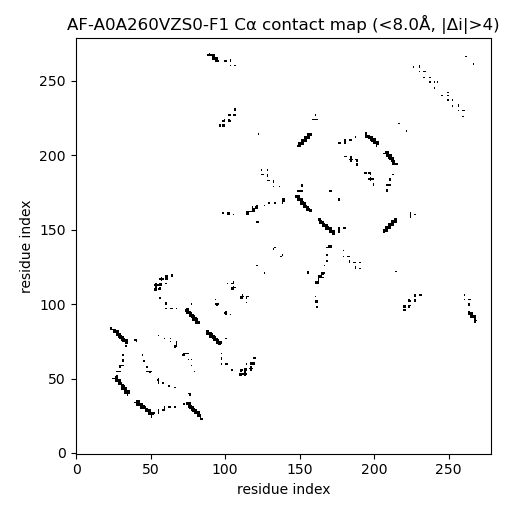 2000 C C . HIS A 1 270 ? 27.781 -5.511 -16.484 1.00 32.81 270 HIS A C 1
ATOM 2002 O O . HIS A 1 270 ? 28.565 -4.792 -17.106 1.00 32.81 270 HIS A O 1
ATOM 2008 N N . ALA A 1 271 ? 28.141 -6.117 -15.354 1.00 32.41 271 ALA A N 1
ATOM 2009 C CA . ALA A 1 271 ? 29.535 -6.242 -14.960 1.00 32.41 271 ALA A CA 1
ATOM 2010 C C . ALA A 1 271 ? 30.201 -7.230 -15.926 1.00 32.41 271 ALA A C 1
ATOM 2012 O O . ALA A 1 271 ? 30.244 -8.438 -15.693 1.00 32.41 271 ALA A O 1
ATOM 2013 N N . ALA A 1 272 ? 30.685 -6.714 -17.056 1.00 31.20 272 ALA A N 1
ATOM 2014 C CA . ALA A 1 272 ? 31.581 -7.442 -17.930 1.00 31.20 272 ALA A CA 1
ATOM 2015 C C . ALA A 1 272 ? 32.813 -7.840 -17.108 1.00 31.20 272 ALA A C 1
ATOM 2017 O O . ALA A 1 272 ? 33.627 -6.997 -16.731 1.00 31.20 272 ALA A O 1
ATOM 2018 N N . GLN A 1 273 ? 32.944 -9.136 -16.821 1.00 33.00 273 GLN A N 1
ATOM 2019 C CA . GLN A 1 273 ? 34.198 -9.724 -16.375 1.00 33.00 273 GLN A CA 1
ATOM 2020 C C . GLN A 1 273 ? 35.230 -9.521 -17.487 1.00 33.00 273 GLN A C 1
ATOM 2022 O O . GLN A 1 273 ? 35.364 -10.339 -18.397 1.00 33.00 273 GLN A O 1
ATOM 2027 N N . THR A 1 274 ? 35.977 -8.423 -17.440 1.00 30.44 274 THR A N 1
ATOM 2028 C CA . THR A 1 274 ? 37.224 -8.329 -18.188 1.00 30.44 274 THR A CA 1
ATOM 2029 C C . THR A 1 274 ? 38.254 -9.164 -17.445 1.00 30.44 274 THR A C 1
ATOM 2031 O O . THR A 1 274 ? 38.885 -8.707 -16.492 1.00 30.44 274 THR A O 1
ATOM 2034 N N . ASN A 1 275 ? 38.390 -10.414 -17.884 1.00 31.72 275 ASN A N 1
ATOM 2035 C CA . ASN A 1 275 ? 39.546 -11.259 -17.618 1.00 31.72 275 ASN A CA 1
ATOM 2036 C C . ASN A 1 275 ? 40.823 -10.505 -18.021 1.00 31.72 275 ASN A C 1
ATOM 2038 O O . ASN A 1 275 ? 41.217 -10.491 -19.186 1.00 31.72 275 ASN A O 1
ATOM 2042 N N . GLY A 1 276 ? 41.474 -9.876 -17.045 1.00 28.80 276 GLY A N 1
ATOM 2043 C CA . GLY A 1 276 ? 42.837 -9.378 -17.168 1.00 28.80 276 GLY A CA 1
ATOM 2044 C C . GLY A 1 276 ? 43.812 -10.539 -17.028 1.00 28.80 276 GLY A C 1
ATOM 2045 O O . GLY A 1 276 ? 44.242 -10.876 -15.927 1.00 28.80 276 GLY A O 1
ATOM 2046 N N . VAL A 1 277 ? 44.127 -11.172 -18.156 1.00 35.34 277 VAL A N 1
ATOM 2047 C CA . VAL A 1 277 ? 45.220 -12.136 -18.291 1.00 35.34 277 VAL A CA 1
ATOM 2048 C C . VAL A 1 277 ? 46.534 -11.445 -17.921 1.00 35.34 277 VAL A C 1
ATOM 2050 O O . VAL A 1 277 ? 46.870 -10.393 -18.459 1.00 35.34 277 VAL A O 1
ATOM 2053 N N . ARG A 1 278 ? 47.265 -12.063 -16.987 1.00 33.69 278 ARG A N 1
ATOM 2054 C CA . ARG A 1 278 ? 48.659 -11.750 -16.659 1.00 33.69 278 ARG A CA 1
ATOM 2055 C C . ARG A 1 278 ? 49.527 -11.720 -17.920 1.00 33.69 278 ARG A C 1
ATOM 2057 O O . ARG A 1 278 ? 49.503 -12.663 -18.711 1.00 33.69 278 ARG A O 1
ATOM 2064 N N . SER A 1 279 ? 50.389 -10.720 -18.021 1.00 39.06 279 SER A N 1
ATOM 2065 C CA . SER A 1 279 ? 51.717 -10.833 -18.634 1.00 39.06 279 SER A CA 1
ATOM 2066 C C . SER A 1 279 ? 52.681 -9.974 -17.835 1.00 39.06 279 SER A C 1
ATOM 2068 O O . SER A 1 279 ? 52.281 -8.840 -17.491 1.00 39.06 279 SER A O 1
#

Mean predicted aligned error: 11.16 Å

Sequence (279 aa):
MTSTSEQSAPPPPPADSHTPSGSVPKLLSVEIATLDQHGDPGFVHTRGHFYTHSTAARFAITQAEAVTALREADELAVTVTRQGEGYTDTDVLLVGTTGEIVCALAAIPNYAAGVRGAELTAPQYVQEVVAEVVATRPPLDAEHERIDVLEVQVRSVRPDPLPDSTTVLGEYPVDPARHVAGALVEQLIAAAPGRIEGAVTEIDARKVVRVSHSVELSDSDAAAVERYEKITRLRANLAALDADAAASELLGVVAEHERLHAHTVRAGGHAAQTNGVRS

Secondary structure (DSSP, 8-state):
-------PPPPPPPP-----------EEEEEEEEE-TTSSEEEEEEEEEESSHHHHHHHHHHHHHHHHHHHT-S-EEEEEEEEETTEEEEEEEEEE-HHHHHHHHHTSTTTHHHHTT--PPPPHHHHHHHHHHHHHSPPPPTTS--SSEEEEEEEEE--TTSPPEEEEEEEEEHHHHHHHHHHHHHHHHHHSTTSPP-EEEEEGGGTEEEEEEEPPPPHHHHHHHHHHHHHHHHHHHHHHS-TTT-HHHHHHHHHHHHHHHTTTEE-------------

Radius of gyration: 27.68 Å; Cα contacts (8 Å, |Δi|>4): 460; chains: 1; bounding box: 77×106×65 Å

Solvent-accessible surface area (backbone atoms only — not comparable to full-atom values): 15842 Å² total; per-residue (Å²): 142,84,86,82,81,84,79,81,78,80,80,81,79,82,78,84,77,78,69,75,78,76,74,72,78,58,34,34,39,40,37,35,17,40,52,40,102,84,72,43,74,44,62,69,79,48,76,50,77,30,82,44,50,30,61,43,34,23,51,51,51,43,49,42,47,51,47,30,71,76,62,75,41,75,45,36,24,42,38,33,31,38,38,53,96,94,46,77,43,58,73,43,31,32,52,35,33,60,52,34,45,42,25,52,40,42,70,35,80,70,23,27,69,8,32,73,68,29,56,44,78,67,56,67,72,55,54,52,50,49,49,53,49,38,74,77,54,64,50,61,65,95,86,62,78,89,67,72,46,20,36,35,32,41,34,43,42,50,66,76,65,50,46,44,15,76,48,77,70,41,39,26,48,53,70,60,32,54,52,51,48,51,51,49,30,56,49,50,45,69,77,43,74,92,49,58,70,49,46,76,44,76,40,75,96,71,37,31,39,34,32,32,28,54,60,88,68,54,74,66,36,48,51,25,36,53,51,35,54,49,46,54,51,51,49,54,49,60,75,68,53,58,79,86,84,39,61,72,60,48,53,55,52,50,56,51,46,52,55,64,52,49,72,38,38,48,80,56,74,83,80,73,82,76,81,79,75,87,128

pLDDT: mean 82.56, std 18.88, range [28.8, 97.62]